Protein AF-A0A8I1P3Z3-F1 (afdb_monomer_lite)

Secondary structure (DSSP, 8-state):
--HHHHHHHTT--SEEEEETTEEEEE-SS-TTSEEE-TTS-EEE--S--SHHHHHHHHHHHH-HHHHHHHHHSPP--S--EEEEEEETTEEEEEEESS-STTEEBTT--EE-TTT-BS-HHHHHHHHHHHHHHHHHHHHHHHHHHHHHHHHHHHHHHHHHHHHHHHHHH-TT--SGGG-EEGGGS-----EEEE-STT-EEEEPPPEEEE-TT--EEEEEEEE-SS-EEEEESS---SS---EE---TT-PPPPPPPP-

Sequence (259 aa):
MGWKRLKEHYRIEHMVQITEAGICIGSPYIHDIIVVGMDGKILKRHDGNAGSLGRYQTEIDADPDLARHLIETEDTFMASITVYTYAGAEIIEKRCEEPGWPNVTHDGLMMHENTFSTDRDQVVIWAKRNAQAGIDWRMDSIAETAARLTNLHQQLSRYRADLAILETAYPQLSAEERWRPIAEANKDIAYIHDLGPDLRIGNSYPIWVKDSDGRVYEALWSDNGERAYWWDIKGESPVDPVAFMPHPLARPPQPDTPA

Radius of gyration: 31.19 Å; chains: 1; bounding box: 95×24×75 Å

pLDDT: mean 91.1, std 11.68, range [36.59, 98.44]

Structure (mmCIF, N/CA/C/O backbone):
data_AF-A0A8I1P3Z3-F1
#
_entry.id   AF-A0A8I1P3Z3-F1
#
loop_
_atom_site.group_PDB
_atom_site.id
_atom_site.type_symbol
_atom_site.label_atom_id
_atom_site.label_alt_id
_atom_site.label_comp_id
_atom_site.label_asym_id
_atom_site.label_entity_id
_atom_site.label_seq_id
_atom_site.pdbx_PDB_ins_code
_atom_site.Cartn_x
_atom_site.Cartn_y
_atom_site.Cartn_z
_atom_site.occupancy
_atom_site.B_iso_or_equiv
_atom_site.auth_seq_id
_atom_site.auth_comp_id
_atom_site.auth_asym_id
_atom_site.auth_atom_id
_atom_site.pdbx_PDB_model_num
ATOM 1 N N . MET A 1 1 ? 17.682 -10.138 -17.095 1.00 82.56 1 MET A N 1
ATOM 2 C CA . MET A 1 1 ? 16.383 -9.713 -17.662 1.00 82.56 1 MET A CA 1
ATOM 3 C C . MET A 1 1 ? 16.634 -8.546 -18.594 1.00 82.56 1 MET A C 1
ATOM 5 O O . MET A 1 1 ? 17.467 -7.718 -18.254 1.00 82.56 1 MET A O 1
ATOM 9 N N . GLY A 1 2 ? 15.967 -8.528 -19.746 1.00 92.62 2 GLY A N 1
ATOM 10 C CA . GLY A 1 2 ? 16.214 -7.628 -20.870 1.00 92.62 2 GLY A CA 1
ATOM 11 C C . GLY A 1 2 ? 15.358 -6.360 -20.885 1.00 92.62 2 GLY A C 1
ATOM 12 O O . GLY A 1 2 ? 14.648 -6.107 -21.862 1.00 92.62 2 GLY A O 1
ATOM 13 N N . TRP A 1 3 ? 15.349 -5.573 -19.802 1.00 96.06 3 TRP A N 1
ATOM 14 C CA . TRP A 1 3 ? 14.532 -4.349 -19.760 1.00 96.06 3 TRP A CA 1
ATOM 15 C C . TRP A 1 3 ? 15.062 -3.285 -20.726 1.00 96.06 3 TRP A C 1
ATOM 17 O O . TRP A 1 3 ? 14.275 -2.553 -21.336 1.00 96.06 3 TRP A O 1
ATOM 27 N N . LYS A 1 4 ? 16.386 -3.207 -20.899 1.00 96.75 4 LYS A N 1
ATOM 28 C CA . LYS A 1 4 ? 17.029 -2.252 -21.801 1.00 96.75 4 LYS A CA 1
ATOM 29 C C . LYS A 1 4 ? 16.780 -2.642 -23.253 1.00 96.75 4 LYS A C 1
ATOM 31 O O . LYS A 1 4 ? 16.407 -1.778 -24.039 1.00 96.75 4 LYS A O 1
ATOM 36 N N . ARG A 1 5 ? 16.855 -3.930 -23.599 1.00 96.88 5 ARG A N 1
ATOM 37 C CA . ARG A 1 5 ? 16.495 -4.442 -24.933 1.00 96.88 5 ARG A CA 1
ATOM 38 C C . ARG A 1 5 ? 15.056 -4.125 -25.299 1.00 96.88 5 ARG A C 1
ATOM 40 O O . ARG A 1 5 ? 14.807 -3.671 -26.414 1.00 96.88 5 ARG A O 1
ATOM 47 N N . LEU A 1 6 ? 14.120 -4.331 -24.370 1.00 97.19 6 LEU A N 1
ATOM 48 C CA . LEU A 1 6 ? 12.722 -3.952 -24.568 1.00 97.19 6 LEU A CA 1
ATOM 49 C C . LEU A 1 6 ? 12.607 -2.445 -24.851 1.00 97.19 6 LEU A C 1
ATOM 51 O O . LEU A 1 6 ? 11.987 -2.039 -25.836 1.00 97.19 6 LEU A O 1
ATOM 55 N N . LYS A 1 7 ? 13.254 -1.619 -24.016 1.00 97.38 7 LYS A N 1
ATOM 56 C CA . LYS A 1 7 ? 13.274 -0.158 -24.155 1.00 97.38 7 LYS A CA 1
ATOM 57 C C . LYS A 1 7 ? 13.822 0.285 -25.513 1.00 97.38 7 LYS A C 1
ATOM 59 O O . LYS A 1 7 ? 13.214 1.122 -26.176 1.00 97.38 7 LYS A O 1
ATOM 64 N N . GLU A 1 8 ? 14.951 -0.274 -25.932 1.00 97.31 8 GLU A N 1
ATOM 65 C CA . GLU A 1 8 ? 15.630 0.068 -27.183 1.00 97.31 8 GLU A CA 1
ATOM 66 C C . GLU A 1 8 ? 14.835 -0.384 -28.410 1.00 97.31 8 GLU A C 1
ATOM 68 O O . GLU A 1 8 ? 14.628 0.412 -29.327 1.00 97.31 8 GLU A O 1
ATOM 73 N N . HIS A 1 9 ? 14.333 -1.623 -28.411 1.00 97.88 9 HIS A N 1
ATOM 74 C CA . HIS A 1 9 ? 13.582 -2.185 -29.534 1.00 97.88 9 HIS A CA 1
ATOM 75 C C . HIS A 1 9 ? 12.334 -1.354 -29.859 1.00 97.88 9 HIS A C 1
ATOM 77 O O . HIS A 1 9 ? 12.139 -0.931 -31.000 1.00 97.88 9 HIS A O 1
ATOM 83 N N . TYR A 1 10 ? 11.523 -1.054 -28.840 1.00 97.50 10 TYR A N 1
ATOM 84 C CA . TYR A 1 10 ? 10.291 -0.275 -28.994 1.00 97.50 10 TYR A CA 1
ATOM 85 C C . TYR A 1 10 ? 10.524 1.244 -28.988 1.00 97.50 10 TYR A C 1
ATOM 87 O O . TYR A 1 10 ? 9.573 2.027 -29.122 1.00 97.50 10 TYR A O 1
ATOM 95 N N . ARG A 1 11 ? 11.787 1.686 -28.887 1.00 97.69 11 ARG A N 1
ATOM 96 C CA . ARG A 1 11 ? 12.189 3.101 -28.848 1.00 97.69 11 ARG A CA 1
ATOM 97 C C . ARG A 1 11 ? 11.418 3.853 -27.761 1.00 97.69 11 ARG A C 1
ATOM 99 O O . ARG A 1 11 ? 10.743 4.844 -28.041 1.00 97.69 11 ARG A O 1
ATOM 106 N N . ILE A 1 12 ? 11.428 3.307 -26.548 1.00 97.25 12 ILE A N 1
ATOM 107 C CA . ILE A 1 12 ? 10.707 3.854 -25.401 1.00 97.25 12 ILE A CA 1
ATOM 108 C C . ILE A 1 12 ? 11.518 5.010 -24.812 1.00 97.25 12 ILE A C 1
ATOM 110 O O . ILE A 1 12 ? 12.575 4.819 -24.215 1.00 97.25 12 ILE A O 1
ATOM 114 N N . GLU A 1 13 ? 10.990 6.223 -24.957 1.00 95.75 13 GLU A N 1
ATOM 115 C CA . GLU A 1 13 ? 11.582 7.454 -24.404 1.00 95.75 13 GLU A CA 1
ATOM 116 C C . GLU A 1 13 ? 11.238 7.663 -22.923 1.00 95.75 13 GLU A C 1
ATOM 118 O O . GLU A 1 13 ? 11.872 8.448 -22.223 1.00 95.75 13 GLU A O 1
ATOM 123 N N . HIS A 1 14 ? 10.211 6.962 -22.446 1.00 96.06 14 HIS A N 1
ATOM 124 C CA . HIS A 1 14 ? 9.757 7.022 -21.063 1.00 96.06 14 HIS A CA 1
ATOM 125 C C . HIS A 1 14 ? 10.717 6.266 -20.132 1.00 96.06 14 HIS A C 1
ATOM 127 O O . HIS A 1 14 ? 11.592 5.508 -20.566 1.00 96.06 14 HIS A O 1
ATOM 133 N N . MET A 1 15 ? 10.564 6.485 -18.828 1.00 95.75 15 MET A N 1
ATOM 134 C CA . MET A 1 15 ? 11.325 5.753 -17.821 1.00 95.75 15 MET A CA 1
ATOM 135 C C . MET A 1 15 ? 10.885 4.294 -17.821 1.00 95.75 15 MET A C 1
ATOM 137 O O . MET A 1 15 ? 9.692 4.018 -17.904 1.00 95.75 15 MET A O 1
ATOM 141 N N . VAL A 1 16 ? 11.849 3.379 -17.737 1.00 96.94 16 VAL A N 1
ATOM 142 C CA . VAL A 1 16 ? 11.608 1.933 -17.689 1.00 96.94 16 VAL A CA 1
ATOM 143 C C . VAL A 1 16 ? 12.244 1.395 -16.420 1.00 96.94 16 VAL A C 1
ATOM 145 O O . VAL A 1 16 ? 13.389 1.727 -16.146 1.00 96.94 16 VAL A O 1
ATOM 148 N N . GLN A 1 17 ? 11.524 0.588 -15.651 1.00 96.56 17 GLN A N 1
ATOM 149 C CA . GLN A 1 17 ? 12.068 -0.112 -14.486 1.00 96.56 17 GLN A CA 1
ATOM 150 C C . GLN A 1 17 ? 11.396 -1.468 -14.304 1.00 96.56 17 GLN A C 1
ATOM 152 O O . GLN A 1 17 ? 10.306 -1.701 -14.822 1.00 96.56 17 GLN A O 1
ATOM 157 N N . ILE A 1 18 ? 12.028 -2.344 -13.536 1.00 96.94 18 ILE A N 1
ATOM 158 C CA . ILE A 1 18 ? 11.478 -3.630 -13.128 1.00 96.94 18 ILE A CA 1
ATOM 159 C C . ILE A 1 18 ? 10.946 -3.500 -11.702 1.00 96.94 18 ILE A C 1
ATOM 161 O O . ILE A 1 18 ? 11.646 -3.045 -10.800 1.00 96.94 18 ILE A O 1
ATOM 165 N N . THR A 1 19 ? 9.706 -3.930 -11.501 1.00 95.12 19 THR A N 1
ATOM 166 C CA . THR A 1 19 ? 9.066 -4.055 -10.187 1.00 95.12 19 THR A CA 1
ATOM 167 C C . THR A 1 19 ? 8.465 -5.452 -10.041 1.00 95.12 19 THR A C 1
ATOM 169 O O . THR A 1 19 ? 8.470 -6.240 -10.987 1.00 95.12 19 THR A O 1
ATOM 172 N N . GLU A 1 20 ? 7.890 -5.758 -8.877 1.00 94.00 20 GLU A N 1
ATOM 173 C CA . GLU A 1 20 ? 7.141 -7.007 -8.672 1.00 94.00 20 GLU A CA 1
ATOM 174 C C . GLU A 1 20 ? 5.948 -7.157 -9.632 1.00 94.00 20 GLU A C 1
ATOM 176 O O . GLU A 1 20 ? 5.575 -8.274 -9.980 1.00 94.00 20 GLU A O 1
ATOM 181 N N . ALA A 1 21 ? 5.372 -6.044 -10.103 1.00 94.62 21 ALA A N 1
ATOM 182 C CA . ALA A 1 21 ? 4.253 -6.058 -11.042 1.00 94.62 21 ALA A CA 1
ATOM 183 C C . ALA A 1 21 ? 4.674 -6.373 -12.491 1.00 94.62 21 ALA A C 1
ATOM 185 O O . ALA A 1 21 ? 3.829 -6.747 -13.301 1.00 94.62 21 ALA A O 1
ATOM 186 N N . GLY A 1 22 ? 5.956 -6.210 -12.834 1.00 96.38 22 GLY A N 1
ATOM 187 C CA . GLY A 1 22 ? 6.467 -6.352 -14.196 1.00 96.38 22 GLY A CA 1
ATOM 188 C C . GLY A 1 22 ? 7.421 -5.227 -14.594 1.00 96.38 22 GLY A C 1
ATOM 189 O O . GLY A 1 22 ? 7.982 -4.523 -13.749 1.00 96.38 22 GLY A O 1
ATOM 190 N N . ILE A 1 23 ? 7.599 -5.053 -15.903 1.00 97.81 23 ILE A N 1
ATOM 191 C CA . ILE A 1 23 ? 8.359 -3.945 -16.483 1.00 97.81 23 ILE A CA 1
ATOM 192 C C . ILE A 1 23 ? 7.432 -2.739 -16.610 1.00 97.81 23 ILE A C 1
ATOM 194 O O . ILE A 1 23 ? 6.510 -2.718 -17.427 1.00 97.81 23 ILE A O 1
ATOM 198 N N . CYS A 1 24 ? 7.686 -1.727 -15.793 1.00 98.00 24 CYS A N 1
ATOM 199 C CA . CYS A 1 24 ? 6.913 -0.499 -15.742 1.00 98.00 24 CYS A CA 1
ATOM 200 C C . CYS A 1 24 ? 7.497 0.530 -16.711 1.00 98.00 24 CYS A C 1
ATOM 202 O O . CYS A 1 24 ? 8.692 0.824 -16.655 1.00 98.00 24 CYS A O 1
ATOM 204 N N . ILE A 1 25 ? 6.648 1.094 -17.570 1.00 97.62 25 ILE A N 1
ATOM 205 C CA . ILE A 1 25 ? 6.964 2.213 -18.460 1.00 97.62 25 ILE A CA 1
ATOM 206 C C . ILE A 1 25 ? 6.182 3.429 -17.965 1.00 97.62 25 ILE A C 1
ATOM 208 O O . ILE A 1 25 ? 4.949 3.400 -17.901 1.00 97.62 25 ILE A O 1
ATOM 212 N N . GLY A 1 26 ? 6.879 4.513 -17.633 1.00 95.25 26 GLY A N 1
ATOM 213 C CA . GLY A 1 26 ? 6.244 5.647 -16.974 1.00 95.25 26 GLY A CA 1
ATOM 214 C C . GLY A 1 26 ? 7.019 6.957 -17.006 1.00 95.25 26 GLY A C 1
ATOM 215 O O . GLY A 1 26 ? 7.956 7.168 -17.776 1.00 95.25 26 GLY A O 1
ATOM 216 N N . SER A 1 27 ? 6.574 7.872 -16.160 1.00 92.56 27 SER A N 1
ATOM 217 C CA . SER A 1 27 ? 7.145 9.199 -15.955 1.00 92.56 27 SER A CA 1
ATOM 218 C C . SER A 1 27 ? 7.678 9.336 -14.521 1.00 92.56 27 SER A C 1
ATOM 220 O O . SER A 1 27 ? 7.409 8.469 -13.686 1.00 92.56 27 SER A O 1
ATOM 222 N N . PRO A 1 28 ? 8.365 10.446 -14.189 1.00 88.50 28 PRO A N 1
ATOM 223 C CA . PRO A 1 28 ? 8.734 10.757 -12.807 1.00 88.50 28 PRO A CA 1
ATOM 224 C C . PRO A 1 28 ? 7.559 10.775 -11.815 1.00 88.50 28 PRO A C 1
ATOM 226 O O . PRO A 1 28 ? 7.770 10.560 -10.627 1.00 88.50 28 PRO A O 1
ATOM 229 N N . TYR A 1 29 ? 6.336 11.054 -12.284 1.00 88.19 29 TYR A N 1
ATOM 230 C CA . TYR A 1 29 ? 5.150 11.194 -11.430 1.00 88.19 29 TYR A CA 1
ATOM 231 C C . TYR A 1 29 ? 4.342 9.903 -11.307 1.00 88.19 29 TYR A C 1
ATOM 233 O O . TYR A 1 29 ? 3.790 9.613 -10.250 1.00 88.19 29 TYR A O 1
ATOM 241 N N . ILE A 1 30 ? 4.244 9.144 -12.398 1.00 92.19 30 ILE A N 1
ATOM 242 C CA . ILE A 1 30 ? 3.490 7.891 -12.463 1.00 92.19 30 ILE A CA 1
ATOM 243 C C . ILE A 1 30 ? 4.401 6.888 -13.141 1.00 92.19 30 ILE A C 1
ATOM 245 O O . ILE A 1 30 ? 4.629 6.959 -14.348 1.00 92.19 30 ILE A O 1
ATOM 249 N N . HIS A 1 31 ? 4.970 5.993 -12.349 1.00 93.00 31 HIS A N 1
ATOM 250 C CA . HIS A 1 31 ? 6.033 5.121 -12.820 1.00 93.00 31 HIS A CA 1
ATOM 251 C C . HIS A 1 31 ? 5.520 3.899 -13.594 1.00 93.00 31 HIS A C 1
ATOM 253 O O . HIS A 1 31 ? 6.277 3.295 -14.345 1.00 93.00 31 HIS A O 1
ATOM 259 N N . ASP A 1 32 ? 4.242 3.562 -13.439 1.00 96.06 32 ASP A N 1
ATOM 260 C CA . ASP A 1 32 ? 3.577 2.367 -13.955 1.00 96.06 32 ASP A CA 1
ATOM 261 C C . ASP A 1 32 ? 2.426 2.734 -14.914 1.00 96.06 32 ASP A C 1
ATOM 263 O O . ASP A 1 32 ? 1.342 2.159 -14.853 1.00 96.06 32 ASP A O 1
ATOM 267 N N . ILE A 1 33 ? 2.618 3.731 -15.786 1.00 96.88 33 ILE A N 1
ATOM 268 C CA . ILE A 1 33 ? 1.588 4.144 -16.764 1.00 96.88 33 ILE A CA 1
ATOM 269 C C . ILE A 1 33 ? 1.202 2.963 -17.666 1.00 96.88 33 ILE A C 1
ATOM 271 O O . ILE A 1 33 ? 0.021 2.749 -17.933 1.00 96.88 33 ILE A O 1
ATOM 275 N N . ILE A 1 34 ? 2.198 2.190 -18.100 1.00 97.62 34 ILE A N 1
ATOM 276 C CA . ILE A 1 34 ? 2.030 0.887 -18.746 1.00 97.62 34 ILE A CA 1
ATOM 277 C C . ILE A 1 34 ? 2.837 -0.130 -17.940 1.00 97.62 34 ILE A C 1
ATOM 279 O O . ILE A 1 34 ? 3.966 0.156 -17.539 1.00 97.62 34 ILE A O 1
ATOM 283 N N . VAL A 1 35 ? 2.283 -1.323 -17.731 1.00 98.19 35 VAL A N 1
ATOM 284 C CA . VAL A 1 35 ? 3.005 -2.446 -17.117 1.00 98.19 35 VAL A CA 1
ATOM 285 C C . VAL A 1 35 ? 3.008 -3.612 -18.088 1.00 98.19 35 VAL A C 1
ATOM 287 O O . VAL A 1 35 ? 1.943 -4.076 -18.490 1.00 98.19 35 VAL A O 1
ATOM 290 N N . VAL A 1 36 ? 4.198 -4.080 -18.453 1.00 98.06 36 VAL A N 1
ATOM 291 C CA . VAL A 1 36 ? 4.405 -5.269 -19.283 1.00 98.06 36 VAL A CA 1
ATOM 292 C C . VAL A 1 36 ? 4.781 -6.431 -18.368 1.00 98.06 36 VAL A C 1
ATOM 294 O O . VAL A 1 36 ? 5.743 -6.348 -17.603 1.00 98.06 36 VAL A O 1
ATOM 297 N N . GLY A 1 37 ? 4.002 -7.504 -18.420 1.00 97.25 37 GLY A N 1
ATOM 298 C CA . GLY A 1 37 ? 4.278 -8.745 -17.716 1.00 97.25 37 GLY A CA 1
ATOM 299 C C . GLY A 1 37 ? 5.506 -9.449 -18.283 1.00 97.25 37 GLY A C 1
ATOM 300 O O . GLY A 1 37 ? 5.911 -9.230 -19.424 1.00 97.25 37 GLY A O 1
ATOM 301 N N . MET A 1 38 ? 6.091 -10.345 -17.489 1.00 95.25 38 MET A N 1
ATOM 302 C CA . MET A 1 38 ? 7.256 -11.127 -17.925 1.00 95.25 38 MET A CA 1
ATOM 303 C C . MET A 1 38 ? 6.932 -12.083 -19.086 1.00 95.25 38 MET A C 1
ATOM 305 O O . MET A 1 38 ? 7.835 -12.554 -19.765 1.00 95.25 38 MET A O 1
ATOM 309 N N . ASP A 1 39 ? 5.647 -12.342 -19.344 1.00 96.12 39 ASP A N 1
ATOM 310 C CA . ASP A 1 39 ? 5.156 -13.105 -20.492 1.00 96.12 39 ASP A CA 1
ATOM 311 C C . ASP A 1 39 ? 5.012 -12.264 -21.776 1.00 96.12 39 ASP A C 1
ATOM 313 O O . ASP A 1 39 ? 4.496 -12.767 -22.772 1.00 96.12 39 ASP A O 1
ATOM 317 N N . GLY A 1 40 ? 5.449 -10.998 -21.757 1.00 95.88 40 GLY A N 1
ATOM 318 C CA . GLY A 1 40 ? 5.402 -10.076 -22.892 1.00 95.88 40 GLY A CA 1
ATOM 319 C C . GLY A 1 40 ? 4.063 -9.358 -23.081 1.00 95.88 40 GLY A C 1
ATOM 320 O O . GLY A 1 40 ? 3.958 -8.504 -23.960 1.00 95.88 40 GLY A O 1
ATOM 321 N N . LYS A 1 41 ? 3.041 -9.653 -22.267 1.00 97.44 41 LYS A N 1
ATOM 322 C CA . LYS A 1 41 ? 1.711 -9.037 -22.388 1.00 97.44 41 LYS A CA 1
ATOM 323 C C . LYS A 1 41 ? 1.579 -7.785 -21.542 1.00 97.44 41 LYS A C 1
ATOM 325 O O . LYS A 1 41 ? 2.189 -7.652 -20.487 1.00 97.44 41 LYS A O 1
ATOM 330 N N . ILE A 1 42 ? 0.707 -6.878 -21.961 1.00 97.62 42 ILE A N 1
ATOM 331 C CA . ILE A 1 42 ? 0.412 -5.666 -21.196 1.00 97.62 42 ILE A CA 1
ATOM 332 C C . ILE A 1 42 ? -0.601 -5.985 -20.089 1.00 97.62 42 ILE A C 1
ATOM 334 O O . ILE A 1 42 ? -1.733 -6.376 -20.366 1.00 97.62 42 ILE A O 1
ATOM 338 N N . LEU A 1 43 ? -0.194 -5.786 -18.835 1.00 97.56 43 LEU A N 1
ATOM 339 C CA . LEU A 1 43 ? -1.006 -5.994 -17.630 1.00 97.56 43 LEU A CA 1
ATOM 340 C C . LEU A 1 43 ? -1.776 -4.734 -17.222 1.00 97.56 43 LEU A C 1
ATOM 342 O O . LEU A 1 43 ? -2.917 -4.821 -16.774 1.00 97.56 43 LEU A O 1
ATOM 346 N N . LYS A 1 44 ? -1.163 -3.559 -17.397 1.00 97.00 44 LYS A N 1
ATOM 347 C CA . LYS A 1 44 ? -1.786 -2.252 -17.149 1.00 97.00 44 LYS A CA 1
ATOM 348 C C . LYS A 1 44 ? -1.618 -1.373 -18.374 1.00 97.00 44 LYS A C 1
ATOM 350 O O . LYS A 1 44 ? -0.517 -1.276 -18.913 1.00 97.00 44 LYS A O 1
ATOM 355 N N . ARG A 1 45 ? -2.716 -0.748 -18.796 1.00 95.62 45 ARG A N 1
ATOM 356 C CA . ARG A 1 45 ? -2.806 0.035 -20.029 1.00 95.62 45 ARG A CA 1
ATOM 357 C C . ARG A 1 45 ? -2.940 1.518 -19.723 1.00 95.62 45 ARG A C 1
ATOM 359 O O . ARG A 1 45 ? -3.486 1.903 -18.692 1.00 95.62 45 ARG A O 1
ATOM 366 N N . HIS A 1 46 ? -2.476 2.332 -20.660 1.00 93.00 46 HIS A N 1
ATOM 367 C CA . HIS A 1 46 ? -2.798 3.748 -20.699 1.00 93.00 46 HIS A CA 1
ATOM 368 C C . HIS A 1 46 ? -4.047 3.945 -21.561 1.00 93.00 46 HIS A C 1
ATOM 370 O O . HIS A 1 46 ? -4.057 3.515 -22.715 1.00 93.00 46 HIS A O 1
ATOM 376 N N . ASP A 1 47 ? -5.064 4.621 -21.021 1.00 84.75 47 ASP A N 1
ATOM 377 C CA . ASP A 1 47 ? -6.360 4.830 -21.690 1.00 84.75 47 ASP A CA 1
ATOM 378 C C . ASP A 1 47 ? -6.263 5.665 -22.984 1.00 84.75 47 ASP A C 1
ATOM 380 O O . ASP A 1 47 ? -7.168 5.653 -23.819 1.00 84.75 47 ASP A O 1
ATOM 384 N N . GLY A 1 48 ? -5.160 6.396 -23.176 1.00 76.56 48 GLY A N 1
ATOM 385 C CA . GLY A 1 48 ? -4.894 7.175 -24.380 1.00 76.56 48 GLY A CA 1
ATOM 386 C C . GLY A 1 48 ? -4.215 6.366 -25.491 1.00 76.56 48 GLY A C 1
ATOM 387 O O . GLY A 1 48 ? -3.165 5.760 -25.291 1.00 76.56 48 GLY A O 1
ATOM 388 N N . ASN A 1 49 ? -4.756 6.452 -26.710 1.00 68.12 49 ASN A N 1
ATOM 389 C CA . ASN A 1 49 ? -4.149 5.855 -27.911 1.00 68.12 49 ASN A CA 1
ATOM 390 C C . ASN A 1 49 ? -3.310 6.846 -28.742 1.00 68.12 49 ASN A C 1
ATOM 392 O O . ASN A 1 49 ? -2.718 6.463 -29.748 1.00 68.12 49 ASN A O 1
ATOM 396 N N . ALA A 1 50 ? -3.252 8.120 -28.345 1.00 70.81 50 ALA A N 1
ATOM 397 C CA . ALA A 1 50 ? -2.458 9.137 -29.030 1.00 70.81 50 ALA A CA 1
ATOM 398 C C . ALA A 1 50 ? -1.036 9.234 -28.446 1.00 70.81 50 ALA A C 1
ATOM 400 O O . ALA A 1 50 ? -0.834 9.119 -27.238 1.00 70.81 50 ALA A O 1
ATOM 401 N N . GLY A 1 51 ? -0.048 9.499 -29.305 1.00 87.81 51 GLY A N 1
ATOM 402 C CA . GLY A 1 51 ? 1.344 9.725 -28.900 1.00 87.81 51 GLY A CA 1
ATOM 403 C C . GLY A 1 51 ? 2.150 8.448 -28.633 1.00 87.81 51 GLY A C 1
ATOM 404 O O . GLY A 1 51 ? 1.739 7.336 -28.970 1.00 87.81 51 GLY A O 1
ATOM 405 N N . SER A 1 52 ? 3.339 8.613 -28.046 1.00 94.19 52 SER A N 1
ATOM 406 C CA . SER A 1 52 ? 4.321 7.528 -27.920 1.00 94.19 52 SER A CA 1
ATOM 407 C C . SER A 1 52 ? 3.826 6.357 -27.064 1.00 94.19 52 SER A C 1
ATOM 409 O O . SER A 1 52 ? 4.092 5.214 -27.412 1.00 94.19 52 SER A O 1
ATOM 411 N N . LEU A 1 53 ? 3.047 6.614 -26.003 1.00 94.88 53 LEU A N 1
ATOM 412 C CA . LEU A 1 53 ? 2.473 5.564 -25.148 1.00 94.88 53 LEU A CA 1
ATOM 413 C C . LEU A 1 53 ? 1.494 4.659 -25.912 1.00 94.88 53 LEU A C 1
ATOM 415 O O . LEU A 1 53 ? 1.591 3.438 -25.816 1.00 94.88 53 LEU A O 1
ATOM 419 N N . GLY A 1 54 ? 0.595 5.235 -26.718 1.00 95.12 54 GLY A N 1
ATOM 420 C CA . GLY A 1 54 ? -0.304 4.466 -27.588 1.00 95.12 54 GLY A CA 1
ATOM 421 C C . GLY A 1 54 ? 0.459 3.622 -28.614 1.00 95.12 54 GLY A C 1
ATOM 422 O O . GLY A 1 54 ? 0.125 2.456 -28.840 1.00 95.12 54 GLY A O 1
ATOM 423 N N . ARG A 1 55 ? 1.546 4.177 -29.173 1.00 96.00 55 ARG A N 1
ATOM 424 C CA . ARG A 1 55 ? 2.445 3.452 -30.081 1.00 96.00 55 ARG A CA 1
ATOM 425 C C . ARG A 1 55 ? 3.096 2.247 -29.400 1.00 96.00 55 ARG A C 1
ATOM 427 O O . ARG A 1 55 ? 3.015 1.160 -29.959 1.00 96.00 55 ARG A O 1
ATOM 434 N N . TYR A 1 56 ? 3.703 2.414 -28.220 1.00 96.88 56 TYR A N 1
ATOM 435 C CA . TYR A 1 56 ? 4.347 1.299 -27.508 1.00 96.88 56 TYR A CA 1
ATOM 436 C C . TYR A 1 56 ? 3.366 0.150 -27.278 1.00 96.88 56 TYR A C 1
ATOM 438 O O . TYR A 1 56 ? 3.693 -0.995 -27.563 1.00 96.88 56 TYR A O 1
ATOM 446 N N . GLN A 1 57 ? 2.150 0.467 -26.814 1.00 96.50 57 GLN A N 1
ATOM 447 C CA . GLN A 1 57 ? 1.120 -0.540 -26.552 1.00 96.50 57 GLN A CA 1
ATOM 448 C C . GLN A 1 57 ? 0.731 -1.293 -27.828 1.00 96.50 57 GLN A C 1
ATOM 450 O O . GLN A 1 57 ? 0.643 -2.515 -27.814 1.00 96.50 57 GLN A O 1
ATOM 455 N N . THR A 1 58 ? 0.548 -0.568 -28.935 1.00 96.31 58 THR A N 1
ATOM 456 C CA . THR A 1 58 ? 0.193 -1.162 -30.234 1.00 96.31 58 THR A CA 1
ATOM 457 C C . THR A 1 58 ? 1.302 -2.070 -30.765 1.00 96.31 58 THR A C 1
ATOM 459 O O . THR A 1 58 ? 1.015 -3.154 -31.261 1.00 96.31 58 THR A O 1
ATOM 462 N N . GLU A 1 59 ? 2.565 -1.643 -30.669 1.00 97.06 59 GLU A N 1
ATOM 463 C CA . GLU A 1 59 ? 3.713 -2.431 -31.136 1.00 97.06 59 GLU A CA 1
ATOM 464 C C . GLU A 1 59 ? 3.927 -3.691 -30.280 1.00 97.06 59 GLU A C 1
ATOM 466 O O . GLU A 1 59 ? 4.179 -4.754 -30.837 1.00 97.06 59 GLU A O 1
ATOM 471 N N . ILE A 1 60 ? 3.776 -3.598 -28.953 1.00 96.75 60 ILE A N 1
ATOM 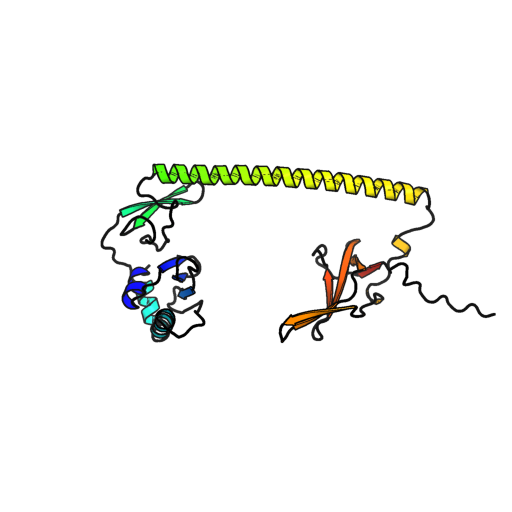472 C CA . ILE A 1 60 ? 3.904 -4.746 -28.038 1.00 96.75 60 ILE A CA 1
ATOM 473 C C . ILE A 1 60 ? 2.758 -5.747 -28.242 1.00 96.75 60 ILE A C 1
ATOM 475 O O . ILE A 1 60 ? 3.003 -6.947 -28.315 1.00 96.75 60 ILE A O 1
ATOM 479 N N . ASP A 1 61 ? 1.513 -5.279 -28.373 1.00 96.56 61 ASP A N 1
ATOM 480 C CA . ASP A 1 61 ? 0.361 -6.162 -28.603 1.00 96.56 61 ASP A CA 1
ATOM 481 C C . ASP A 1 61 ? 0.393 -6.846 -29.974 1.00 96.56 61 ASP A C 1
ATOM 483 O O . ASP A 1 61 ? -0.201 -7.913 -30.138 1.00 96.56 61 ASP A O 1
ATOM 487 N N . ALA A 1 62 ? 1.054 -6.238 -30.963 1.00 97.62 62 ALA A N 1
ATOM 488 C CA . ALA A 1 62 ? 1.194 -6.830 -32.288 1.00 97.62 62 ALA A CA 1
ATOM 489 C C . ALA A 1 62 ? 2.061 -8.098 -32.266 1.00 97.62 62 ALA A C 1
ATOM 491 O O . ALA A 1 62 ? 1.818 -8.999 -33.070 1.00 97.62 62 ALA A O 1
ATOM 492 N N . ASP A 1 63 ? 3.038 -8.178 -31.355 1.00 97.06 63 ASP A N 1
ATOM 493 C CA . ASP A 1 63 ? 3.893 -9.355 -31.177 1.00 97.06 63 ASP A CA 1
ATOM 494 C C . ASP A 1 63 ? 4.344 -9.543 -29.706 1.00 97.06 63 ASP A C 1
ATOM 496 O O . ASP A 1 63 ? 5.485 -9.234 -29.334 1.00 97.06 63 ASP A O 1
ATOM 500 N N . PRO A 1 64 ? 3.464 -10.080 -28.836 1.00 96.50 64 PRO A N 1
ATOM 501 C CA . PRO A 1 64 ? 3.800 -10.332 -27.435 1.00 96.50 64 PRO A CA 1
ATOM 502 C C . PRO A 1 64 ? 4.892 -11.397 -27.259 1.00 96.50 64 PRO A C 1
ATOM 504 O O . PRO A 1 64 ? 5.618 -11.378 -26.264 1.00 96.50 64 PRO A O 1
ATOM 507 N N . ASP A 1 65 ? 5.042 -12.318 -28.217 1.00 98.00 65 ASP A N 1
ATOM 508 C CA . ASP A 1 65 ? 6.094 -13.337 -28.189 1.00 98.00 65 ASP A CA 1
ATOM 509 C C . ASP A 1 65 ? 7.476 -12.711 -28.401 1.00 98.00 65 ASP A C 1
ATOM 511 O O . ASP A 1 65 ? 8.426 -13.064 -27.696 1.00 98.00 65 ASP A O 1
ATOM 515 N N . LEU A 1 66 ? 7.587 -11.730 -29.302 1.00 97.88 66 LEU A N 1
ATOM 516 C CA . LEU A 1 66 ? 8.791 -10.916 -29.438 1.00 97.88 66 LEU A CA 1
ATOM 517 C C . LEU A 1 66 ? 9.064 -10.101 -28.172 1.00 97.88 66 LEU A C 1
ATOM 519 O O . LEU A 1 66 ? 10.205 -10.070 -27.710 1.00 97.88 66 LEU A O 1
ATOM 523 N N . ALA A 1 67 ? 8.042 -9.474 -27.578 1.00 97.50 67 ALA A N 1
ATOM 524 C CA . ALA A 1 67 ? 8.202 -8.757 -26.312 1.00 97.50 67 ALA A CA 1
ATOM 525 C C . ALA A 1 67 ? 8.755 -9.678 -25.210 1.00 97.50 67 ALA A C 1
ATOM 527 O O . ALA A 1 67 ? 9.747 -9.334 -24.569 1.00 97.50 67 ALA A O 1
ATOM 528 N N . ARG A 1 68 ? 8.192 -10.881 -25.051 1.00 97.88 68 ARG A N 1
ATOM 529 C CA . ARG A 1 68 ? 8.704 -11.902 -24.127 1.00 97.88 68 ARG A CA 1
ATOM 530 C C . ARG A 1 68 ? 10.149 -12.281 -24.436 1.00 97.88 68 ARG A C 1
ATOM 532 O O . ARG A 1 68 ? 10.985 -12.278 -23.538 1.00 97.88 68 ARG A O 1
ATOM 539 N N . HIS A 1 69 ? 10.464 -12.555 -25.702 1.00 98.00 69 HIS A N 1
ATOM 540 C CA . HIS A 1 69 ? 11.819 -12.914 -26.112 1.00 98.00 69 HIS A CA 1
ATOM 541 C C . HIS A 1 69 ? 12.839 -11.822 -25.754 1.00 98.00 69 HIS A C 1
ATOM 543 O O . HIS A 1 69 ? 13.929 -12.126 -25.267 1.00 98.00 69 HIS A O 1
ATOM 549 N N . LEU A 1 70 ? 12.487 -10.546 -25.944 1.00 97.81 70 LEU A N 1
ATOM 550 C CA . LEU A 1 70 ? 13.335 -9.416 -25.559 1.00 97.81 70 LEU A CA 1
ATOM 551 C C . LEU A 1 70 ? 13.570 -9.367 -24.043 1.00 97.81 70 LEU A C 1
ATOM 553 O O . LEU A 1 70 ? 14.696 -9.109 -23.631 1.00 97.81 70 LEU A O 1
ATOM 557 N N . ILE A 1 71 ? 12.544 -9.650 -23.233 1.00 96.75 71 ILE A N 1
ATOM 558 C CA . ILE A 1 71 ? 12.609 -9.658 -21.760 1.00 96.75 71 ILE A CA 1
ATOM 559 C C . ILE A 1 71 ? 13.467 -10.815 -21.231 1.00 96.75 71 ILE A C 1
ATOM 561 O O . ILE A 1 71 ? 14.230 -10.643 -20.275 1.00 96.75 71 ILE A O 1
ATOM 565 N N . GLU A 1 72 ? 13.350 -11.995 -21.833 1.00 96.25 72 GLU A N 1
ATOM 566 C CA . GLU A 1 72 ? 14.116 -13.184 -21.444 1.00 96.25 72 GLU A CA 1
ATOM 567 C C . GLU A 1 72 ? 15.584 -13.089 -21.873 1.00 96.25 72 GLU A C 1
ATOM 569 O O . GLU A 1 72 ? 16.466 -13.644 -21.215 1.00 96.25 72 GLU A O 1
ATOM 574 N N . THR A 1 73 ? 15.864 -12.353 -22.948 1.00 96.25 73 THR A N 1
ATOM 575 C CA . THR A 1 73 ? 17.228 -12.163 -23.440 1.00 96.25 73 THR A CA 1
ATOM 576 C C . THR A 1 73 ? 18.002 -11.197 -22.544 1.00 96.25 73 THR A C 1
ATOM 578 O O . THR A 1 73 ? 17.532 -10.108 -22.226 1.00 96.25 73 THR A O 1
ATOM 581 N N . GLU A 1 74 ? 19.224 -11.562 -22.153 1.00 94.50 74 GLU A N 1
ATOM 582 C CA . GLU A 1 74 ? 20.068 -10.701 -21.321 1.00 94.50 74 GLU A CA 1
ATOM 583 C C . GLU A 1 74 ? 20.427 -9.374 -22.011 1.00 94.50 74 GLU A C 1
ATOM 585 O O . GLU A 1 74 ? 20.748 -9.318 -23.208 1.00 94.50 74 GLU A O 1
ATOM 590 N N . ASP A 1 75 ? 20.378 -8.297 -21.223 1.00 96.56 75 ASP A N 1
ATOM 591 C CA . ASP A 1 75 ? 20.800 -6.964 -21.634 1.00 96.56 75 ASP A CA 1
ATOM 592 C C . ASP A 1 75 ? 22.318 -6.886 -21.824 1.00 96.56 75 ASP A C 1
ATOM 594 O O . ASP A 1 75 ? 23.098 -7.603 -21.200 1.00 96.56 75 ASP A O 1
ATOM 598 N N . THR A 1 76 ? 22.747 -5.960 -22.680 1.00 94.50 76 THR A N 1
ATOM 599 C CA . THR A 1 76 ? 24.155 -5.581 -22.817 1.00 94.50 76 THR A CA 1
ATOM 600 C C . THR A 1 76 ? 24.333 -4.131 -22.385 1.00 94.50 76 THR A C 1
ATOM 602 O O . THR A 1 76 ? 23.631 -3.224 -22.839 1.00 94.50 76 THR A O 1
ATOM 605 N N . PHE A 1 77 ? 25.301 -3.910 -21.504 1.00 95.62 77 PHE A N 1
ATOM 606 C CA . PHE A 1 77 ? 25.604 -2.607 -20.929 1.00 95.62 77 PHE A CA 1
ATOM 607 C C . PHE A 1 77 ? 27.003 -2.163 -21.375 1.00 95.62 77 PHE A C 1
ATOM 609 O O . PHE A 1 77 ? 27.944 -2.954 -21.368 1.00 95.62 77 PHE A O 1
ATOM 616 N N . MET A 1 78 ? 27.144 -0.900 -21.774 1.00 95.31 78 MET A N 1
ATOM 617 C CA . MET A 1 78 ? 28.404 -0.273 -22.181 1.00 95.31 78 MET A CA 1
ATOM 618 C C . MET A 1 78 ? 29.332 -0.014 -20.990 1.00 95.31 78 MET A C 1
ATOM 620 O O . MET A 1 78 ? 30.544 0.088 -21.161 1.00 95.31 78 MET A O 1
ATOM 624 N N . ALA A 1 79 ? 28.766 0.091 -19.786 1.00 96.12 79 ALA A N 1
ATOM 625 C CA . ALA A 1 79 ? 29.489 0.284 -18.540 1.00 96.12 79 ALA A CA 1
ATOM 626 C C . ALA A 1 79 ? 28.853 -0.519 -17.393 1.00 96.12 79 ALA A C 1
ATOM 628 O O . ALA A 1 79 ? 27.671 -0.869 -17.420 1.00 96.12 79 ALA A O 1
ATOM 629 N N . SER A 1 80 ? 29.662 -0.823 -16.378 1.00 97.25 80 SER A N 1
ATOM 630 C CA . SER A 1 80 ? 29.247 -1.557 -15.177 1.00 97.25 80 SER A CA 1
ATOM 631 C C . SER A 1 80 ? 29.833 -0.902 -13.926 1.00 97.25 80 SER A C 1
ATOM 633 O O . SER A 1 80 ? 30.769 -1.394 -13.292 1.00 97.25 80 SER A O 1
ATOM 635 N N . ILE A 1 81 ? 29.305 0.277 -13.610 1.00 97.94 81 ILE A N 1
ATOM 636 C CA . ILE A 1 81 ? 29.705 1.102 -12.472 1.00 97.94 81 ILE A CA 1
ATOM 637 C C . ILE A 1 81 ? 29.068 0.531 -11.205 1.00 97.94 81 ILE A C 1
ATOM 639 O O . ILE A 1 81 ? 27.870 0.252 -11.179 1.00 97.94 81 ILE A O 1
ATOM 643 N N . THR A 1 82 ? 29.868 0.350 -10.152 1.00 98.44 82 THR A N 1
ATOM 644 C CA . THR A 1 82 ? 29.348 -0.038 -8.836 1.00 98.44 82 THR A CA 1
ATOM 645 C C . THR A 1 82 ? 28.559 1.111 -8.226 1.00 98.44 82 THR A C 1
ATOM 647 O O . THR A 1 82 ? 29.089 2.210 -8.071 1.00 98.44 82 THR A O 1
ATOM 650 N N . VAL A 1 83 ? 27.333 0.834 -7.801 1.00 98.25 83 VAL A N 1
ATOM 651 C CA . VAL A 1 83 ? 26.538 1.728 -6.956 1.00 98.25 83 VAL A CA 1
ATOM 652 C C . VAL A 1 83 ? 25.996 0.949 -5.769 1.00 98.25 83 VAL A C 1
ATOM 654 O O . VAL A 1 83 ? 25.745 -0.251 -5.855 1.00 98.25 83 VAL A O 1
ATOM 657 N N . TYR A 1 84 ? 25.826 1.629 -4.649 1.00 98.31 84 TYR A N 1
ATOM 658 C CA . TYR A 1 84 ? 25.304 1.065 -3.417 1.00 98.31 84 TYR A CA 1
ATOM 659 C C . TYR A 1 84 ? 23.905 1.614 -3.154 1.00 98.31 84 TYR A C 1
ATOM 661 O O . TYR A 1 84 ? 23.616 2.765 -3.477 1.00 98.31 84 TYR A O 1
ATOM 669 N N . THR A 1 85 ? 23.055 0.799 -2.542 1.00 98.00 85 THR A N 1
ATOM 670 C CA . THR A 1 85 ? 21.750 1.181 -1.983 1.00 98.00 85 THR A CA 1
ATOM 671 C C . THR A 1 85 ? 21.527 0.432 -0.666 1.00 98.00 85 THR A C 1
ATOM 673 O O . THR A 1 85 ? 22.437 -0.255 -0.193 1.00 98.00 85 THR A O 1
ATOM 676 N N . TYR A 1 86 ? 20.367 0.573 -0.030 1.00 96.94 86 TYR A N 1
ATOM 677 C CA . TYR A 1 86 ? 20.071 -0.124 1.219 1.00 96.94 86 TYR A CA 1
ATOM 678 C C . TYR A 1 86 ? 18.635 -0.641 1.293 1.00 96.94 86 TYR A C 1
ATOM 680 O O . TYR A 1 86 ? 17.710 -0.023 0.771 1.00 96.94 86 TYR A O 1
ATOM 688 N N . ALA A 1 87 ? 18.458 -1.761 1.994 1.00 95.19 87 ALA A N 1
ATOM 689 C CA . ALA A 1 87 ? 17.162 -2.285 2.411 1.00 95.19 87 ALA A CA 1
ATOM 690 C C . ALA A 1 87 ? 17.207 -2.553 3.921 1.00 95.19 87 ALA A C 1
ATOM 692 O O . ALA A 1 87 ? 17.858 -3.484 4.397 1.00 95.19 87 ALA A O 1
ATOM 693 N N . GLY A 1 88 ? 16.563 -1.685 4.704 1.00 93.38 88 GLY A N 1
ATOM 694 C CA . GLY A 1 88 ? 16.715 -1.701 6.158 1.00 93.38 88 GLY A CA 1
ATOM 695 C C . GLY A 1 88 ? 18.181 -1.508 6.569 1.00 93.38 88 GLY A C 1
ATOM 696 O O . GLY A 1 88 ? 18.773 -0.469 6.285 1.00 93.38 88 GLY A O 1
ATOM 697 N N . ALA A 1 89 ? 18.761 -2.504 7.245 1.00 95.62 89 ALA A N 1
ATOM 698 C CA . ALA A 1 89 ? 20.161 -2.482 7.680 1.00 95.62 89 ALA A CA 1
ATOM 699 C C . ALA A 1 89 ? 21.150 -3.042 6.638 1.00 95.62 89 ALA A C 1
ATOM 701 O O . ALA A 1 89 ? 22.364 -2.935 6.826 1.00 95.62 89 ALA A O 1
ATOM 702 N N . GLU A 1 90 ? 20.657 -3.661 5.565 1.00 97.75 90 GLU A N 1
ATOM 703 C CA . GLU A 1 90 ? 21.495 -4.266 4.536 1.00 97.75 90 GLU A CA 1
ATOM 704 C C . GLU A 1 90 ? 21.971 -3.208 3.538 1.00 97.75 90 GLU A C 1
ATOM 706 O O . GLU A 1 90 ? 21.161 -2.465 2.989 1.00 97.75 90 GLU A O 1
ATOM 711 N N . ILE A 1 91 ? 23.284 -3.159 3.285 1.00 98.06 91 ILE A N 1
ATOM 712 C CA . ILE A 1 91 ? 23.871 -2.346 2.214 1.00 98.06 91 ILE A CA 1
ATOM 713 C C . ILE A 1 91 ? 24.067 -3.240 1.000 1.00 98.06 91 ILE A C 1
ATOM 715 O O . ILE A 1 91 ? 24.854 -4.185 1.043 1.00 98.06 91 ILE A O 1
ATOM 719 N N . ILE A 1 92 ? 23.370 -2.910 -0.077 1.00 98.25 92 ILE A N 1
ATOM 720 C CA . ILE A 1 92 ? 23.274 -3.730 -1.275 1.00 98.25 92 ILE A CA 1
ATOM 721 C C . ILE A 1 92 ? 24.156 -3.120 -2.358 1.00 98.25 92 ILE A C 1
ATOM 723 O O . ILE A 1 92 ? 24.044 -1.934 -2.672 1.00 98.25 92 ILE A O 1
ATOM 727 N N . GLU A 1 93 ? 25.026 -3.939 -2.940 1.00 98.38 93 GLU A N 1
ATOM 728 C CA . GLU A 1 93 ? 25.800 -3.576 -4.124 1.00 98.38 93 GLU A CA 1
ATOM 729 C C . GLU A 1 93 ? 24.988 -3.862 -5.394 1.00 98.38 93 GLU A C 1
ATOM 731 O O . GLU A 1 93 ? 24.408 -4.938 -5.548 1.00 98.38 93 GLU A O 1
ATOM 736 N N . LYS A 1 94 ? 24.961 -2.898 -6.314 1.00 97.88 94 LYS A N 1
ATOM 737 C CA . LYS A 1 94 ? 24.322 -2.979 -7.629 1.00 97.88 94 LYS A CA 1
ATOM 738 C C . LYS A 1 94 ? 25.278 -2.469 -8.710 1.00 97.88 94 LYS A C 1
ATOM 740 O O . LYS A 1 94 ? 26.344 -1.916 -8.425 1.00 97.88 94 LYS A O 1
ATOM 745 N N . ARG A 1 95 ? 24.888 -2.657 -9.970 1.00 98.00 95 ARG A N 1
ATOM 746 C CA . ARG A 1 95 ? 25.637 -2.207 -11.149 1.00 98.00 95 ARG A CA 1
ATOM 747 C C . ARG A 1 95 ? 24.752 -1.352 -12.045 1.00 98.00 95 ARG A C 1
ATOM 749 O O . ARG A 1 95 ? 23.573 -1.659 -12.175 1.00 98.00 95 ARG A O 1
ATOM 756 N N . CYS A 1 96 ? 25.295 -0.294 -12.636 1.00 97.19 96 CYS A N 1
ATOM 757 C CA . CYS A 1 96 ? 24.596 0.554 -13.606 1.00 97.19 96 CYS A CA 1
ATOM 758 C C . CYS A 1 96 ? 25.549 1.052 -14.707 1.00 97.19 96 CYS A C 1
ATOM 760 O O . CYS A 1 96 ? 26.769 0.924 -14.588 1.00 97.19 96 CYS A O 1
ATOM 762 N N . GLU A 1 97 ? 25.005 1.601 -15.795 1.00 96.31 97 GLU A N 1
ATOM 763 C CA . GLU A 1 97 ? 25.819 2.258 -16.834 1.00 96.31 97 GLU A CA 1
ATOM 764 C C . GLU A 1 97 ? 26.209 3.685 -16.457 1.00 96.31 97 GLU A C 1
ATOM 766 O O . GLU A 1 97 ? 27.331 4.108 -16.721 1.00 96.31 97 GLU A O 1
ATOM 771 N N . GLU A 1 98 ? 25.287 4.402 -15.820 1.00 96.31 98 GLU A N 1
ATOM 772 C CA . GLU A 1 98 ? 25.451 5.787 -15.402 1.00 96.31 98 GLU A CA 1
ATOM 773 C C . GLU A 1 98 ? 24.869 5.950 -13.989 1.00 96.31 98 GLU A C 1
ATOM 775 O O . GLU A 1 98 ? 23.773 5.447 -13.715 1.00 96.31 98 GLU A O 1
ATOM 780 N N . PRO A 1 99 ? 25.603 6.559 -13.041 1.00 95.50 99 PRO A N 1
ATOM 781 C 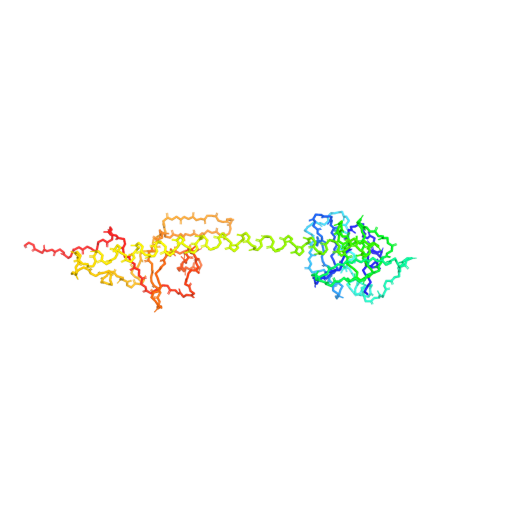CA . PRO A 1 99 ? 25.107 6.761 -11.691 1.00 95.50 99 PRO A CA 1
ATOM 782 C C . PRO A 1 99 ? 24.127 7.940 -11.615 1.00 95.50 99 PRO A C 1
ATOM 784 O O . PRO A 1 99 ? 24.201 8.888 -12.390 1.00 95.50 99 PRO A O 1
ATOM 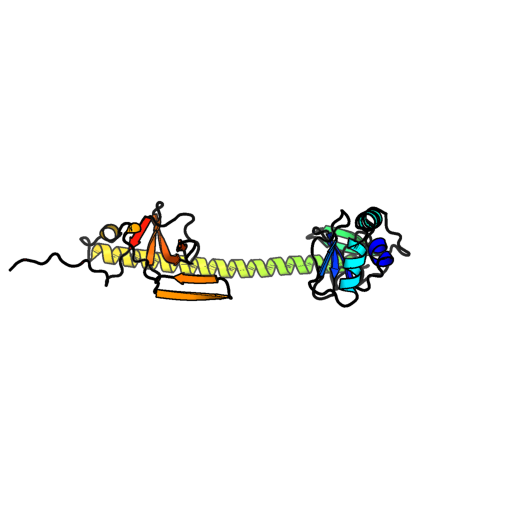787 N N . GLY A 1 100 ? 23.261 7.921 -10.602 1.00 92.69 100 GLY A N 1
ATOM 788 C CA . GLY A 1 100 ? 22.338 9.017 -10.300 1.00 92.69 100 GLY A CA 1
ATOM 789 C C . GLY A 1 100 ? 21.001 8.928 -11.034 1.00 92.69 100 GLY A C 1
ATOM 790 O O . GLY A 1 100 ? 20.778 8.055 -11.865 1.00 92.69 100 GLY A O 1
ATOM 791 N N . TRP A 1 101 ? 20.086 9.827 -10.685 1.00 91.00 101 TRP A N 1
ATOM 792 C CA . TRP A 1 101 ? 18.775 9.926 -11.321 1.00 91.00 101 TRP A CA 1
ATOM 793 C C . TRP A 1 101 ? 18.866 10.700 -12.651 1.00 91.00 101 TRP A C 1
ATOM 795 O O . TRP A 1 101 ? 19.578 11.706 -12.695 1.00 91.00 101 TRP A O 1
ATOM 805 N N . PRO A 1 102 ? 18.109 10.323 -13.702 1.00 91.81 102 PRO A N 1
ATOM 806 C CA . PRO A 1 102 ? 17.213 9.168 -13.802 1.00 91.81 102 PRO A CA 1
ATOM 807 C C . PRO A 1 102 ? 17.868 7.967 -14.506 1.00 91.81 102 PRO A C 1
ATOM 809 O O . PRO A 1 102 ? 17.712 7.798 -15.715 1.00 91.81 102 PRO A O 1
ATOM 812 N N . ASN A 1 103 ? 18.552 7.098 -13.756 1.00 94.62 103 ASN A N 1
ATOM 813 C CA . ASN A 1 103 ? 19.125 5.858 -14.287 1.00 94.62 103 ASN A CA 1
ATOM 814 C C . ASN A 1 103 ? 18.572 4.615 -13.594 1.00 94.62 103 ASN A C 1
ATOM 816 O O . ASN A 1 103 ? 17.864 4.687 -12.592 1.00 94.62 103 ASN A O 1
ATOM 820 N N . VAL A 1 104 ? 18.878 3.459 -14.173 1.00 95.50 104 VAL A N 1
ATOM 821 C CA . VAL A 1 104 ? 18.357 2.159 -13.756 1.00 95.50 104 VAL A CA 1
ATOM 822 C C . VAL A 1 104 ? 19.538 1.212 -13.600 1.00 95.50 104 VAL A C 1
ATOM 824 O O . VAL A 1 104 ? 20.473 1.223 -14.408 1.00 95.50 104 VAL A O 1
ATOM 827 N N . THR A 1 105 ? 19.524 0.399 -12.552 1.00 97.31 105 THR A N 1
ATOM 828 C CA . THR A 1 105 ? 20.532 -0.643 -12.365 1.00 97.31 105 THR A CA 1
ATOM 829 C C . THR A 1 105 ? 20.366 -1.755 -13.404 1.00 97.31 105 THR A C 1
ATOM 831 O O . THR A 1 105 ? 19.329 -1.899 -14.049 1.00 97.31 105 THR A O 1
ATOM 834 N N . HIS A 1 106 ? 21.391 -2.585 -13.583 1.00 97.25 106 HIS A N 1
ATOM 835 C CA . HIS A 1 106 ? 21.373 -3.692 -14.543 1.00 97.25 106 HIS A CA 1
ATOM 836 C C . HIS A 1 106 ? 20.235 -4.682 -14.275 1.00 97.25 106 HIS A C 1
ATOM 838 O O . HIS A 1 106 ? 19.658 -5.222 -15.212 1.00 97.25 106 HIS A O 1
ATOM 844 N N . ASP A 1 107 ? 19.863 -4.868 -13.009 1.00 96.00 107 ASP A N 1
ATOM 845 C CA . ASP A 1 107 ? 18.726 -5.683 -12.575 1.00 96.00 107 ASP A CA 1
ATOM 846 C C . ASP A 1 107 ? 17.378 -4.939 -12.575 1.00 96.00 107 ASP A C 1
ATOM 848 O O . ASP A 1 107 ? 16.371 -5.508 -12.164 1.00 96.00 107 ASP A O 1
ATOM 852 N N . GLY A 1 108 ? 17.334 -3.704 -13.085 1.00 95.75 108 GLY A N 1
ATOM 853 C CA . GLY A 1 108 ? 16.095 -2.991 -13.390 1.00 95.75 108 GLY A CA 1
ATOM 854 C C . GLY A 1 108 ? 15.575 -2.065 -12.292 1.00 95.75 108 GLY A C 1
ATOM 855 O O . GLY A 1 108 ? 14.466 -1.555 -12.425 1.00 95.75 108 GLY A O 1
ATOM 856 N N . LEU A 1 109 ? 16.335 -1.814 -11.22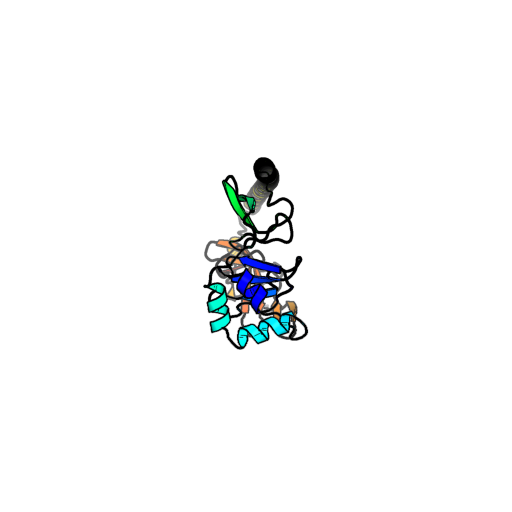6 1.00 95.88 109 LEU A N 1
ATOM 857 C CA . LEU A 1 109 ? 15.897 -0.951 -10.132 1.00 95.88 109 LEU A CA 1
ATOM 858 C C . LEU A 1 109 ? 16.126 0.525 -10.476 1.00 95.88 109 LEU A C 1
ATOM 860 O O . LEU A 1 109 ? 17.234 0.930 -10.834 1.00 95.88 109 LEU A O 1
ATOM 864 N N . MET A 1 110 ? 15.075 1.335 -10.354 1.00 95.56 110 MET A N 1
ATOM 865 C CA . MET A 1 110 ? 15.147 2.772 -10.603 1.00 95.56 110 MET A CA 1
ATOM 866 C C . MET A 1 110 ? 15.975 3.487 -9.530 1.00 95.56 110 MET A C 1
ATOM 868 O O . MET A 1 110 ? 15.751 3.321 -8.330 1.00 95.56 110 MET A O 1
ATOM 872 N N . MET A 1 111 ? 16.912 4.326 -9.966 1.00 95.31 111 MET A N 1
ATOM 873 C CA . MET A 1 111 ? 17.815 5.052 -9.082 1.00 95.31 111 MET A CA 1
ATOM 874 C C . MET A 1 111 ? 17.263 6.427 -8.724 1.00 95.31 111 MET A C 1
ATOM 876 O O . MET A 1 111 ? 17.475 7.386 -9.459 1.00 95.31 111 MET A O 1
ATOM 880 N N . HIS A 1 112 ? 16.607 6.558 -7.574 1.00 91.00 112 HIS A N 1
ATOM 881 C CA . HIS A 1 112 ? 16.138 7.858 -7.089 1.00 91.00 112 HIS A CA 1
ATOM 882 C C . HIS A 1 112 ? 17.243 8.668 -6.401 1.00 91.00 112 HIS A C 1
ATOM 884 O O . HIS A 1 112 ? 18.207 8.120 -5.850 1.00 91.00 112 HIS A O 1
ATOM 890 N N . GLU A 1 113 ? 17.059 9.990 -6.363 1.00 86.69 113 GLU A N 1
ATOM 891 C CA . GLU A 1 113 ? 17.897 10.875 -5.554 1.00 86.69 113 GLU A CA 1
ATOM 892 C C . GLU A 1 113 ? 17.952 10.390 -4.095 1.00 86.69 113 GLU A C 1
ATOM 894 O O . GLU A 1 113 ? 16.943 9.998 -3.511 1.00 86.69 113 GLU A O 1
ATOM 899 N N . ASN A 1 114 ? 19.148 10.413 -3.501 1.00 86.00 114 ASN A N 1
ATOM 900 C CA . ASN A 1 114 ? 19.411 10.009 -2.112 1.00 86.00 114 ASN A CA 1
ATOM 901 C C . ASN A 1 114 ? 19.126 8.534 -1.761 1.00 86.00 114 ASN A C 1
ATOM 903 O O . ASN A 1 114 ? 19.016 8.195 -0.581 1.00 86.00 114 ASN A O 1
ATOM 907 N N . THR A 1 115 ? 19.027 7.648 -2.757 1.00 89.88 115 THR A N 1
ATOM 908 C CA . THR A 1 115 ? 18.865 6.195 -2.528 1.00 89.88 115 THR A CA 1
ATOM 909 C C . THR A 1 115 ? 19.982 5.353 -3.141 1.00 89.88 115 THR A C 1
ATOM 911 O O . THR A 1 115 ? 20.183 4.215 -2.715 1.00 89.88 115 THR A O 1
ATOM 914 N N . PHE A 1 116 ? 20.758 5.927 -4.068 1.00 97.25 116 PHE A N 1
ATOM 915 C CA . PHE A 1 116 ? 21.932 5.300 -4.670 1.00 97.25 116 PHE A CA 1
ATOM 916 C C . PHE A 1 116 ? 23.138 6.234 -4.654 1.00 97.25 116 PHE A C 1
ATOM 918 O O . PHE A 1 116 ? 23.002 7.439 -4.860 1.00 97.25 116 PHE A O 1
ATOM 925 N N . SER A 1 117 ? 24.325 5.674 -4.439 1.00 97.12 117 SER A N 1
ATOM 926 C CA . SER A 1 117 ? 25.594 6.400 -4.550 1.00 97.12 117 SER A CA 1
ATOM 927 C C . SER A 1 117 ? 26.730 5.452 -4.921 1.00 97.12 117 SER A C 1
ATOM 929 O O . SER A 1 117 ? 26.696 4.272 -4.578 1.00 97.12 117 SER A O 1
ATOM 931 N N . THR A 1 118 ? 27.759 5.961 -5.594 1.00 97.44 118 THR A N 1
ATOM 932 C CA . THR A 1 118 ? 29.039 5.250 -5.757 1.00 97.44 118 THR A CA 1
ATOM 933 C C . THR A 1 118 ? 29.865 5.256 -4.463 1.00 97.44 118 THR A C 1
ATOM 935 O O . THR A 1 118 ? 30.756 4.427 -4.297 1.00 97.44 118 THR A O 1
ATOM 938 N N . ASP A 1 119 ? 29.544 6.151 -3.524 1.00 97.50 119 ASP A N 1
ATOM 939 C CA . ASP A 1 119 ? 30.110 6.198 -2.177 1.00 97.50 119 ASP A CA 1
ATOM 940 C C . ASP A 1 119 ? 29.271 5.348 -1.210 1.00 97.50 119 ASP A C 1
ATOM 942 O O . ASP A 1 119 ? 28.138 5.693 -0.857 1.00 97.50 119 ASP A O 1
ATOM 946 N N . ARG A 1 120 ? 29.849 4.230 -0.760 1.00 97.81 120 ARG A N 1
ATOM 947 C CA . ARG A 1 120 ? 29.213 3.299 0.177 1.00 97.81 120 ARG A CA 1
ATOM 948 C C . ARG A 1 120 ? 28.921 3.940 1.534 1.00 97.81 120 ARG A C 1
ATOM 950 O O . ARG A 1 120 ? 27.888 3.635 2.134 1.00 97.81 120 ARG A O 1
ATOM 957 N N . ASP A 1 121 ? 29.793 4.817 2.022 1.00 98.06 121 ASP A N 1
ATOM 958 C CA . ASP A 1 121 ? 29.640 5.432 3.341 1.00 98.06 121 ASP A CA 1
ATOM 959 C C . ASP A 1 121 ? 28.474 6.425 3.342 1.00 98.06 121 ASP A C 1
ATOM 961 O O . ASP A 1 121 ? 27.694 6.473 4.299 1.00 98.06 121 ASP A O 1
ATOM 965 N N . GLN A 1 122 ? 28.264 7.127 2.226 1.00 96.50 122 GLN A N 1
ATOM 966 C CA . GLN A 1 122 ? 27.089 7.974 2.023 1.00 96.50 122 GLN A CA 1
ATOM 967 C C . GLN A 1 122 ? 25.775 7.180 2.128 1.00 96.50 122 GLN A C 1
ATOM 969 O O . GLN A 1 122 ? 24.826 7.635 2.773 1.00 96.50 122 GLN A O 1
ATOM 974 N N . VAL A 1 123 ? 25.722 5.975 1.553 1.00 97.25 123 VAL A N 1
ATOM 975 C CA . VAL A 1 123 ? 24.543 5.094 1.635 1.00 97.25 123 VAL A CA 1
ATOM 976 C C . VAL A 1 123 ? 24.321 4.590 3.059 1.00 97.25 123 VAL A C 1
ATOM 978 O O . VAL A 1 123 ? 23.188 4.585 3.537 1.00 97.25 123 VAL A O 1
ATOM 981 N N . VAL A 1 124 ? 25.390 4.253 3.787 1.00 97.25 124 VAL A N 1
ATOM 982 C CA . VAL A 1 124 ? 25.305 3.899 5.215 1.00 97.25 124 VAL A CA 1
ATOM 983 C C . VAL A 1 124 ? 24.749 5.063 6.045 1.00 97.25 124 VAL A C 1
ATOM 985 O O . VAL A 1 124 ? 23.935 4.845 6.945 1.00 97.25 124 VAL A O 1
ATOM 988 N N . ILE A 1 125 ? 25.154 6.305 5.757 1.00 96.94 125 ILE A N 1
ATOM 989 C CA . ILE A 1 125 ? 24.619 7.501 6.427 1.00 96.94 125 ILE A CA 1
ATOM 990 C C . ILE A 1 125 ? 23.119 7.653 6.152 1.00 96.94 125 ILE A C 1
ATOM 992 O O . ILE A 1 125 ? 22.360 7.923 7.086 1.00 96.94 125 ILE A O 1
ATOM 996 N N . TRP A 1 126 ? 22.673 7.461 4.908 1.00 96.25 126 TRP A N 1
ATOM 997 C CA . TRP A 1 126 ? 21.247 7.498 4.570 1.00 96.25 126 TRP A CA 1
ATOM 998 C C . TRP A 1 126 ? 20.453 6.404 5.283 1.00 96.25 126 TRP A C 1
ATOM 1000 O O . TRP A 1 126 ? 19.438 6.721 5.900 1.00 96.25 126 TRP A O 1
ATOM 1010 N N . ALA A 1 127 ? 20.950 5.164 5.298 1.00 96.19 127 ALA A N 1
ATOM 1011 C CA . ALA A 1 127 ? 20.308 4.050 5.995 1.00 96.19 127 ALA A CA 1
ATOM 1012 C C . ALA A 1 127 ? 20.128 4.339 7.496 1.00 96.19 127 ALA A C 1
ATOM 1014 O O . ALA A 1 127 ? 19.040 4.172 8.046 1.00 96.19 127 ALA A O 1
ATOM 1015 N N . LYS A 1 128 ? 21.168 4.868 8.158 1.00 97.12 128 LYS A N 1
ATOM 1016 C CA . LYS A 1 128 ? 21.101 5.270 9.574 1.00 97.12 128 LYS A CA 1
ATOM 1017 C C . LYS A 1 128 ? 20.089 6.388 9.819 1.00 97.12 128 LYS A C 1
ATOM 1019 O O . LYS A 1 128 ? 19.330 6.316 10.780 1.00 97.12 128 LYS A O 1
ATOM 1024 N N . ARG A 1 129 ? 20.066 7.415 8.962 1.00 96.62 129 ARG A N 1
ATOM 1025 C CA . ARG A 1 129 ? 19.102 8.525 9.068 1.00 96.62 129 ARG A CA 1
ATOM 1026 C C . ARG A 1 129 ? 17.666 8.043 8.886 1.00 96.62 129 ARG A C 1
ATOM 1028 O O . ARG A 1 129 ? 16.797 8.463 9.640 1.00 96.62 129 ARG A O 1
ATOM 1035 N N . ASN A 1 130 ? 17.431 7.151 7.926 1.00 95.56 130 ASN A N 1
ATOM 1036 C CA . ASN A 1 130 ? 16.119 6.558 7.696 1.00 95.56 130 ASN A CA 1
ATOM 1037 C C . ASN A 1 130 ? 15.654 5.733 8.908 1.00 95.56 130 ASN A C 1
ATOM 1039 O O . ASN A 1 130 ? 14.536 5.926 9.381 1.00 95.56 130 ASN A O 1
ATOM 1043 N N . ALA A 1 131 ? 16.536 4.901 9.472 1.00 97.12 131 ALA A N 1
ATOM 1044 C CA . ALA A 1 131 ? 16.241 4.137 10.682 1.00 97.12 131 ALA A CA 1
ATOM 1045 C C . ALA A 1 131 ? 15.927 5.043 11.887 1.00 97.12 131 ALA A C 1
ATOM 1047 O O . ALA A 1 131 ? 14.949 4.796 12.589 1.00 97.12 131 ALA A O 1
ATOM 1048 N N . GLN A 1 132 ? 16.706 6.111 12.101 1.00 98.19 132 GLN A N 1
ATOM 1049 C CA . GLN A 1 132 ? 16.453 7.069 13.182 1.00 98.19 132 GLN A CA 1
ATOM 1050 C C . GLN A 1 132 ? 15.106 7.781 13.012 1.00 98.19 132 GLN A C 1
ATOM 1052 O O . GLN A 1 132 ? 14.326 7.823 13.955 1.00 98.19 132 GLN A O 1
ATOM 1057 N N . ALA A 1 133 ? 14.788 8.260 11.805 1.00 97.12 133 ALA A N 1
ATOM 1058 C CA . ALA A 1 133 ? 13.490 8.878 11.530 1.00 97.12 133 ALA A CA 1
ATOM 1059 C C . ALA A 1 133 ? 12.323 7.909 11.796 1.00 97.12 133 ALA A C 1
ATOM 1061 O O . ALA A 1 133 ? 11.286 8.308 12.324 1.00 97.12 133 ALA A O 1
ATOM 1062 N N . GLY A 1 134 ? 12.504 6.623 11.476 1.00 97.25 134 GLY A N 1
ATOM 1063 C CA . GLY A 1 134 ? 11.549 5.573 11.821 1.00 97.25 134 GLY A CA 1
ATOM 1064 C C . GLY A 1 134 ? 11.366 5.404 13.332 1.00 97.25 134 GLY A C 1
ATOM 1065 O O . GLY A 1 134 ? 10.233 5.254 13.783 1.00 97.25 134 GLY A O 1
ATOM 1066 N N . ILE A 1 135 ? 12.447 5.455 14.118 1.00 98.25 135 ILE A N 1
ATOM 1067 C CA . ILE A 1 135 ? 12.387 5.412 15.590 1.00 98.25 135 ILE A CA 1
ATOM 1068 C C . ILE A 1 135 ? 11.608 6.614 16.123 1.00 98.25 135 ILE A C 1
ATOM 1070 O O . ILE A 1 135 ? 10.650 6.420 16.870 1.00 98.25 135 ILE A O 1
ATOM 1074 N N . ASP A 1 136 ? 11.978 7.824 15.706 1.00 98.25 136 ASP A N 1
ATOM 1075 C CA . ASP A 1 136 ? 11.377 9.069 16.192 1.00 98.25 136 ASP A CA 1
ATOM 1076 C C . ASP A 1 136 ? 9.864 9.085 15.918 1.00 98.25 136 ASP A C 1
ATOM 1078 O O . ASP A 1 136 ? 9.058 9.249 16.833 1.00 98.25 136 ASP A O 1
ATOM 1082 N N . TRP A 1 137 ? 9.460 8.766 14.683 1.00 97.38 137 TRP A N 1
ATOM 1083 C CA . TRP A 1 137 ? 8.045 8.693 14.312 1.00 97.38 137 TRP A CA 1
ATOM 1084 C C . TRP A 1 137 ? 7.264 7.652 15.125 1.00 97.38 137 TRP A C 1
ATOM 1086 O O . TRP A 1 137 ? 6.113 7.873 15.513 1.00 97.38 137 TRP A O 1
ATOM 1096 N N . ARG A 1 138 ? 7.872 6.493 15.406 1.00 98.12 138 ARG A N 1
ATOM 1097 C CA . ARG A 1 138 ? 7.225 5.458 16.222 1.00 98.12 138 ARG A CA 1
ATOM 1098 C C . ARG A 1 138 ? 7.124 5.862 17.685 1.00 98.12 138 ARG A C 1
ATOM 1100 O O . ARG A 1 138 ? 6.118 5.532 18.307 1.00 98.12 138 ARG A O 1
ATOM 1107 N N . MET A 1 139 ? 8.102 6.584 18.224 1.00 98.25 139 MET A N 1
ATOM 1108 C CA . MET A 1 139 ? 8.028 7.122 19.581 1.00 98.25 139 MET A CA 1
ATOM 1109 C C . MET A 1 139 ? 6.873 8.116 19.732 1.00 98.25 139 MET A C 1
ATOM 1111 O O . MET A 1 139 ? 6.089 7.977 20.673 1.00 98.25 139 MET A O 1
ATOM 1115 N N . ASP A 1 140 ? 6.713 9.039 18.783 1.00 96.94 140 ASP A N 1
ATOM 1116 C CA . ASP A 1 140 ? 5.596 9.991 18.781 1.00 96.94 140 ASP A CA 1
ATOM 1117 C C . ASP A 1 140 ? 4.246 9.263 18.715 1.00 96.94 140 ASP A C 1
ATOM 1119 O O . ASP A 1 140 ? 3.360 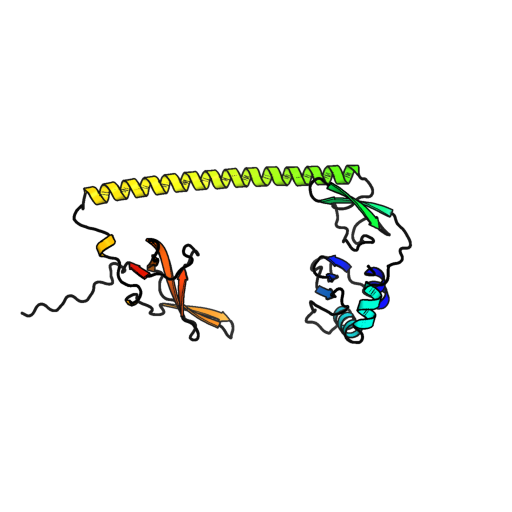9.490 19.541 1.00 96.94 140 ASP A O 1
ATOM 1123 N N . SER A 1 141 ? 4.116 8.290 17.807 1.00 97.38 141 SER A N 1
ATOM 1124 C CA . SER A 1 141 ? 2.896 7.485 17.672 1.00 97.38 141 SER A CA 1
ATOM 1125 C C . SER A 1 141 ? 2.558 6.691 18.944 1.00 97.38 141 SER A C 1
ATOM 1127 O O . SER A 1 141 ? 1.384 6.579 19.319 1.00 97.38 141 SER A O 1
ATOM 1129 N N . ILE A 1 142 ? 3.569 6.161 19.644 1.00 98.25 142 ILE A N 1
ATOM 1130 C CA . ILE A 1 142 ? 3.390 5.488 20.938 1.00 98.25 142 ILE A CA 1
ATOM 1131 C C . ILE A 1 142 ? 2.871 6.478 21.985 1.00 98.25 142 ILE A C 1
ATOM 1133 O O . ILE A 1 142 ? 1.924 6.154 22.705 1.00 98.25 142 ILE A O 1
ATOM 1137 N N . ALA A 1 143 ? 3.453 7.678 22.063 1.00 97.69 143 ALA A N 1
ATOM 1138 C CA . ALA A 1 143 ? 3.043 8.700 23.021 1.00 97.69 143 ALA A CA 1
ATOM 1139 C C . ALA A 1 143 ? 1.585 9.143 22.798 1.00 97.69 143 ALA A C 1
ATOM 1141 O O . ALA A 1 143 ? 0.795 9.175 23.746 1.00 97.69 143 ALA A O 1
ATOM 1142 N N . GLU A 1 144 ? 1.196 9.400 21.548 1.00 97.00 144 GLU A N 1
ATOM 1143 C CA . GLU A 1 144 ? -0.182 9.743 21.178 1.00 97.00 144 GLU A CA 1
ATOM 1144 C C . GLU A 1 144 ? -1.169 8.624 21.535 1.00 97.00 144 GLU A C 1
ATOM 1146 O O . GLU A 1 144 ? -2.221 8.863 22.138 1.00 97.00 144 GLU A O 1
ATOM 1151 N N . THR A 1 145 ? -0.815 7.378 21.217 1.00 97.62 145 THR A N 1
ATOM 1152 C CA . THR A 1 145 ? -1.656 6.212 21.514 1.00 97.62 145 THR A CA 1
ATOM 1153 C C . THR A 1 145 ? -1.820 6.013 23.022 1.00 97.62 145 THR A C 1
ATOM 1155 O O . THR A 1 145 ? -2.927 5.741 23.493 1.00 97.62 145 THR A O 1
ATOM 1158 N N . ALA A 1 146 ? -0.756 6.204 23.805 1.00 98.00 146 ALA A N 1
ATOM 1159 C CA . ALA A 1 146 ? -0.805 6.119 25.262 1.00 98.00 146 ALA A CA 1
ATOM 1160 C C . ALA A 1 146 ? -1.696 7.213 25.880 1.00 98.00 146 ALA A C 1
ATOM 1162 O O . ALA A 1 146 ? -2.474 6.940 26.803 1.00 98.00 146 ALA A O 1
ATOM 1163 N N . ALA A 1 147 ? -1.648 8.437 25.344 1.00 97.25 147 ALA A N 1
ATOM 1164 C CA . ALA A 1 147 ? -2.541 9.518 25.754 1.00 97.25 147 ALA A CA 1
ATOM 1165 C C . ALA A 1 147 ? -4.009 9.188 25.436 1.00 97.25 147 ALA A C 1
ATOM 1167 O O . ALA A 1 147 ? -4.884 9.349 26.293 1.00 97.25 147 ALA A O 1
ATOM 1168 N N . ARG A 1 148 ? -4.284 8.643 24.242 1.00 96.69 148 ARG A N 1
ATOM 1169 C CA . ARG A 1 148 ? -5.625 8.177 23.859 1.00 96.69 148 ARG A CA 1
ATOM 1170 C C . ARG A 1 148 ? -6.127 7.068 24.782 1.00 96.69 148 ARG A C 1
ATOM 1172 O O . ARG A 1 148 ? -7.267 7.138 25.234 1.00 96.69 148 ARG A O 1
ATOM 1179 N N . LEU A 1 149 ? -5.290 6.081 25.101 1.00 97.06 149 LEU A N 1
ATOM 1180 C CA . LEU A 1 149 ? -5.644 4.996 26.021 1.00 97.06 149 LEU A CA 1
ATOM 1181 C C . LEU A 1 149 ? -5.986 5.531 27.417 1.00 97.06 149 LEU A C 1
ATOM 1183 O O . LEU A 1 149 ? -6.974 5.115 28.019 1.00 97.06 149 LEU A O 1
ATOM 1187 N N . THR A 1 150 ? -5.209 6.496 27.909 1.00 98.06 150 THR A N 1
ATOM 1188 C CA . THR A 1 150 ? -5.475 7.157 29.193 1.00 98.06 150 THR A CA 1
ATOM 1189 C C . THR A 1 150 ? -6.839 7.847 29.188 1.00 98.06 150 THR A C 1
ATOM 1191 O O . THR A 1 150 ? -7.617 7.684 30.128 1.00 98.06 150 THR A O 1
ATOM 1194 N N . ASN A 1 151 ? -7.164 8.570 28.114 1.00 96.25 151 ASN A N 1
ATOM 1195 C CA . ASN A 1 151 ? -8.461 9.224 27.964 1.00 96.25 151 ASN A CA 1
ATOM 1196 C C . ASN A 1 151 ? -9.615 8.202 27.939 1.00 96.25 151 ASN A C 1
ATOM 1198 O O . ASN A 1 151 ? -10.588 8.356 28.675 1.00 96.25 151 ASN A O 1
ATOM 1202 N N . LEU A 1 152 ? -9.476 7.111 27.179 1.00 95.81 152 LEU A N 1
ATOM 1203 C CA . LEU A 1 152 ? -10.475 6.038 27.127 1.00 95.81 152 LEU A CA 1
ATOM 1204 C C . LEU A 1 152 ? -10.703 5.390 28.502 1.00 95.81 152 LEU A C 1
ATOM 1206 O O . LEU A 1 152 ? -11.847 5.151 28.884 1.00 95.81 152 LEU A O 1
ATOM 1210 N N . HIS A 1 153 ? -9.648 5.169 29.292 1.00 97.50 153 HIS A N 1
ATOM 1211 C CA . HIS A 1 153 ? -9.790 4.674 30.665 1.00 97.50 153 HIS A CA 1
ATOM 1212 C C . HIS A 1 153 ? -10.526 5.655 31.585 1.00 97.50 153 HIS A C 1
ATOM 1214 O O . HIS A 1 153 ? -11.329 5.223 32.418 1.00 97.50 153 HIS A O 1
ATOM 1220 N N . GLN A 1 154 ? -10.289 6.962 31.442 1.00 96.75 154 GLN A N 1
ATOM 1221 C CA . GLN A 1 154 ? -11.021 7.982 32.199 1.00 96.75 154 GLN A CA 1
ATOM 1222 C C . GLN A 1 154 ? -12.506 7.990 31.820 1.00 96.75 154 GLN A C 1
ATOM 1224 O O . GLN A 1 154 ? -13.358 7.984 32.709 1.00 96.75 154 GLN A O 1
ATOM 1229 N N . GLN A 1 155 ? -12.823 7.934 30.522 1.00 95.12 155 GLN A N 1
ATOM 1230 C CA . GLN A 1 155 ? -14.205 7.853 30.041 1.00 95.12 155 GLN A CA 1
ATOM 1231 C C . GLN A 1 155 ? -14.908 6.591 30.550 1.00 95.12 155 GLN A C 1
ATOM 1233 O O . GLN A 1 155 ? -15.991 6.684 31.121 1.00 95.12 155 GLN A O 1
ATOM 1238 N N . LEU A 1 156 ? -14.266 5.425 30.438 1.00 94.69 156 LEU A N 1
ATOM 1239 C CA . LEU A 1 156 ? -14.804 4.164 30.949 1.00 94.69 156 LEU A CA 1
ATOM 1240 C C . LEU A 1 156 ? -15.060 4.217 32.460 1.00 94.69 156 LEU A C 1
ATOM 1242 O O . LEU A 1 156 ? -16.097 3.752 32.930 1.00 94.69 156 LEU A O 1
ATOM 1246 N N . SER A 1 157 ? -14.129 4.787 33.228 1.00 97.06 157 SER A N 1
ATOM 1247 C CA . SER A 1 157 ? -14.295 4.932 34.679 1.00 97.06 157 SER A CA 1
ATOM 1248 C C . SER A 1 157 ? -15.486 5.827 35.014 1.00 97.06 157 SER A C 1
ATOM 1250 O O . SER A 1 157 ? -16.270 5.490 35.899 1.00 97.06 157 SER A O 1
ATOM 1252 N N . ARG A 1 158 ? -15.664 6.925 34.269 1.00 97.06 158 ARG A N 1
ATOM 1253 C CA . ARG A 1 158 ? -16.830 7.800 34.400 1.00 97.06 158 ARG A CA 1
ATOM 1254 C C . ARG A 1 158 ? -18.126 7.056 34.089 1.00 97.06 158 ARG A C 1
ATOM 1256 O O . ARG A 1 158 ? -19.024 7.081 34.916 1.00 97.06 158 ARG A O 1
ATOM 1263 N N . TYR A 1 159 ? -18.208 6.349 32.963 1.00 93.56 159 TYR A N 1
ATOM 1264 C CA . TYR A 1 159 ? -19.415 5.601 32.604 1.00 93.56 159 TYR A CA 1
ATOM 1265 C C . TYR A 1 159 ? -19.771 4.523 33.630 1.00 93.56 159 TYR A C 1
ATOM 1267 O O . TYR A 1 159 ? -20.942 4.348 33.946 1.00 93.56 159 TYR A O 1
ATOM 1275 N N . ARG A 1 160 ? -18.774 3.842 34.206 1.00 95.94 160 ARG A N 1
ATOM 1276 C CA . ARG A 1 160 ? -18.996 2.891 35.307 1.00 95.94 160 ARG A CA 1
ATOM 1277 C C . ARG A 1 160 ? -19.546 3.569 36.560 1.00 95.94 160 ARG A C 1
ATOM 1279 O O . ARG A 1 160 ? -20.450 3.026 37.185 1.00 95.94 160 ARG A O 1
ATOM 1286 N N . ALA A 1 161 ? -19.010 4.733 36.926 1.00 96.88 161 ALA A N 1
ATOM 1287 C CA . ALA A 1 161 ? -19.497 5.492 38.074 1.00 96.88 161 ALA A CA 1
ATOM 1288 C C . ALA A 1 161 ? -20.928 6.004 37.847 1.00 96.88 161 ALA A C 1
ATOM 1290 O O . ALA A 1 161 ? -21.779 5.834 38.718 1.00 96.88 161 ALA A O 1
ATOM 1291 N N . ASP A 1 162 ? -21.201 6.567 36.667 1.00 94.81 162 ASP A N 1
ATOM 1292 C CA . ASP A 1 162 ? -22.529 7.041 36.274 1.00 94.81 162 ASP A CA 1
ATOM 1293 C C . ASP A 1 162 ? -23.545 5.884 36.305 1.00 94.81 162 ASP A C 1
ATOM 1295 O O . ASP A 1 162 ? -24.615 6.026 36.897 1.00 94.81 162 ASP A O 1
ATOM 1299 N N . LEU A 1 163 ? -23.192 4.714 35.753 1.00 91.56 163 LEU A N 1
ATOM 1300 C CA . LEU A 1 163 ? -24.043 3.522 35.788 1.00 91.56 163 LEU A CA 1
ATOM 1301 C C . LEU A 1 163 ? -24.340 3.073 37.225 1.00 91.56 163 LEU A C 1
ATOM 1303 O O . LEU A 1 163 ? -25.504 2.894 37.565 1.00 91.56 163 LEU A O 1
ATOM 1307 N N . ALA A 1 164 ? -23.326 2.978 38.091 1.00 94.81 164 ALA A N 1
ATOM 1308 C CA . ALA A 1 164 ? -23.518 2.570 39.485 1.00 94.81 164 ALA A CA 1
ATOM 1309 C C . ALA A 1 164 ? -24.442 3.530 40.264 1.00 94.81 164 ALA A C 1
ATOM 1311 O O . ALA A 1 164 ? -25.271 3.093 41.068 1.00 94.81 164 ALA A O 1
ATOM 1312 N N . ILE A 1 165 ? -24.327 4.842 40.018 1.00 95.50 165 ILE A N 1
ATOM 1313 C CA . ILE A 1 165 ? -25.223 5.853 40.600 1.00 95.50 165 ILE A CA 1
ATOM 1314 C C . ILE A 1 165 ? -26.660 5.631 40.115 1.00 95.50 165 ILE A C 1
ATOM 1316 O O . ILE A 1 165 ? -27.586 5.645 40.926 1.00 95.50 165 ILE A O 1
ATOM 1320 N N . LEU A 1 166 ? -26.852 5.419 38.811 1.00 92.69 166 LEU A N 1
ATOM 1321 C CA . LEU A 1 166 ? -28.173 5.218 38.214 1.00 92.69 166 LEU A CA 1
ATOM 1322 C C . LEU A 1 166 ? -28.833 3.920 38.688 1.00 92.69 166 LEU A C 1
ATOM 1324 O O . LEU A 1 166 ? -30.006 3.949 39.050 1.00 92.69 166 LEU A O 1
ATOM 1328 N N . GLU A 1 167 ? -28.091 2.816 38.757 1.00 91.25 167 GLU A N 1
ATOM 1329 C CA . GLU A 1 167 ? -28.582 1.532 39.276 1.00 91.25 167 GLU A CA 1
ATOM 1330 C C . GLU A 1 167 ? -28.988 1.635 40.750 1.00 91.25 167 GLU A C 1
ATOM 1332 O O . GLU A 1 167 ? -30.003 1.078 41.159 1.00 91.25 167 GLU A O 1
ATOM 1337 N N . THR A 1 168 ? -28.240 2.406 41.548 1.00 94.06 168 THR A N 1
ATOM 1338 C CA . THR A 1 168 ? -28.586 2.654 42.956 1.00 94.06 168 THR A CA 1
ATOM 1339 C C . THR A 1 168 ? -29.837 3.526 43.091 1.00 94.06 168 THR A C 1
ATOM 1341 O O . THR A 1 168 ? -30.676 3.275 43.954 1.00 94.06 168 THR A O 1
ATOM 1344 N N . ALA A 1 169 ? -29.968 4.567 42.264 1.00 94.69 169 ALA A N 1
ATOM 1345 C CA . ALA A 1 169 ? -31.088 5.506 42.323 1.00 94.69 169 ALA A CA 1
ATOM 1346 C C . ALA A 1 169 ? -32.389 4.937 41.729 1.00 94.69 169 ALA A C 1
ATOM 1348 O O . ALA A 1 169 ? -33.478 5.323 42.158 1.00 94.69 169 ALA A O 1
ATOM 1349 N N . TYR A 1 170 ? -32.285 4.026 40.758 1.00 90.88 170 TYR A N 1
ATOM 1350 C CA . TYR A 1 170 ? -33.413 3.470 40.008 1.00 90.88 170 TYR A CA 1
ATOM 1351 C C . TYR A 1 170 ? -33.324 1.939 39.859 1.00 90.88 170 TYR A C 1
ATOM 1353 O O . TYR A 1 170 ? -33.383 1.432 38.738 1.00 90.88 170 TYR A O 1
ATOM 1361 N N . PRO A 1 171 ? -33.233 1.174 40.962 1.00 88.25 171 PRO A N 1
ATOM 1362 C CA . PRO A 1 171 ? -32.985 -0.273 40.921 1.00 88.25 171 PRO A CA 1
ATOM 1363 C C . PRO A 1 171 ? -34.088 -1.079 40.218 1.00 88.25 171 PRO A C 1
ATOM 1365 O O . PRO A 1 171 ? -33.870 -2.216 39.814 1.00 88.25 171 PRO A O 1
ATOM 1368 N N . GLN A 1 172 ? -35.283 -0.506 40.077 1.00 85.88 172 GLN A N 1
ATOM 1369 C CA . GLN A 1 172 ? -36.426 -1.114 39.399 1.00 85.88 172 GLN A CA 1
ATOM 1370 C C . GLN A 1 172 ? -36.438 -0.925 37.874 1.00 85.88 172 GLN A C 1
ATOM 1372 O O . GLN A 1 172 ? -37.330 -1.460 37.224 1.00 85.88 172 GLN A O 1
ATOM 1377 N N . LEU A 1 173 ? -35.542 -0.113 37.299 1.00 82.12 173 LEU A N 1
ATOM 1378 C CA . LEU A 1 173 ? -35.506 0.160 35.859 1.00 82.12 173 LEU A CA 1
ATOM 1379 C C . LEU A 1 173 ? -34.305 -0.550 35.224 1.00 82.12 173 LEU A C 1
ATOM 1381 O O . LEU A 1 173 ? -33.173 -0.122 35.427 1.00 82.12 173 LEU A O 1
ATOM 1385 N N . SER A 1 174 ? -34.540 -1.587 34.411 1.00 72.38 174 SER A N 1
ATOM 1386 C CA . SER A 1 174 ? -33.472 -2.259 33.659 1.00 72.38 174 SER A CA 1
ATOM 1387 C C . SER A 1 174 ? -33.410 -1.790 32.202 1.00 72.38 174 SER A C 1
ATOM 1389 O O . SER A 1 174 ? -34.424 -1.640 31.516 1.00 72.38 174 SER A O 1
ATOM 1391 N N . ALA A 1 175 ? -32.192 -1.571 31.699 1.00 65.69 175 ALA A N 1
ATOM 1392 C CA . ALA A 1 175 ? -31.956 -1.296 30.281 1.00 65.69 175 ALA A CA 1
ATOM 1393 C C . ALA A 1 175 ? -32.104 -2.557 29.409 1.00 65.69 175 ALA A C 1
ATOM 1395 O O . ALA A 1 175 ? -32.403 -2.447 28.218 1.00 65.69 175 ALA A O 1
ATOM 1396 N N . GLU A 1 176 ? -31.927 -3.753 29.981 1.00 66.50 176 GLU A N 1
ATOM 1397 C CA . GLU A 1 176 ? -32.088 -5.015 29.249 1.00 66.50 176 GLU A CA 1
ATOM 1398 C C . GLU A 1 176 ? -33.529 -5.219 28.776 1.00 66.50 176 GLU A C 1
ATOM 1400 O O . GLU A 1 176 ? -33.748 -5.719 27.675 1.00 66.50 176 GLU A O 1
ATOM 1405 N N . GLU A 1 177 ? -34.501 -4.729 29.550 1.00 65.56 177 GLU A N 1
ATOM 1406 C CA . GLU A 1 177 ? -35.937 -4.842 29.269 1.00 65.56 177 GLU A CA 1
ATOM 1407 C C . GLU A 1 177 ? -36.397 -4.026 28.047 1.00 65.56 177 GLU A C 1
ATOM 1409 O O . GLU A 1 177 ? -37.560 -4.106 27.653 1.00 65.56 177 GLU A O 1
ATOM 1414 N N . ARG A 1 178 ? -35.514 -3.221 27.435 1.00 78.81 178 ARG A N 1
ATOM 1415 C CA . ARG A 1 178 ? -35.865 -2.319 26.324 1.00 78.81 178 ARG A CA 1
ATOM 1416 C C . ARG A 1 178 ? -35.339 -2.737 24.956 1.00 78.81 178 ARG A C 1
ATOM 1418 O O . ARG A 1 178 ? -35.806 -2.186 23.961 1.00 78.81 178 ARG A O 1
ATOM 1425 N N . TRP A 1 179 ? -34.413 -3.692 24.880 1.00 87.69 179 TRP A N 1
ATOM 1426 C CA . TRP A 1 179 ? -33.947 -4.215 23.594 1.00 87.69 179 TRP A CA 1
ATOM 1427 C C . TRP A 1 179 ? -35.069 -5.002 22.908 1.00 87.69 179 TRP A C 1
ATOM 1429 O O . TRP A 1 179 ? -35.661 -5.897 23.508 1.00 87.69 179 TRP A O 1
ATOM 1439 N N . ARG A 1 180 ? -35.349 -4.693 21.639 1.00 90.00 180 ARG A N 1
ATOM 1440 C CA . ARG A 1 180 ? -36.357 -5.387 20.820 1.00 90.00 180 ARG A CA 1
ATOM 1441 C C . ARG A 1 180 ? -35.693 -6.166 19.684 1.00 90.00 180 ARG A C 1
ATOM 1443 O O . ARG A 1 180 ? -34.594 -5.786 19.275 1.00 90.00 180 ARG A O 1
ATOM 1450 N N . PRO A 1 181 ? -36.328 -7.227 19.152 1.00 93.31 181 PRO A N 1
ATOM 1451 C CA . PRO A 1 181 ? -35.811 -7.950 17.993 1.00 93.31 181 PRO A CA 1
ATOM 1452 C C . PRO A 1 181 ? -35.513 -7.005 16.823 1.00 93.31 181 PRO A C 1
ATOM 1454 O O . PRO A 1 181 ? -36.332 -6.147 16.498 1.00 93.31 181 PRO A O 1
ATOM 1457 N N . ILE A 1 182 ? -34.373 -7.180 16.147 1.00 93.56 182 ILE A N 1
ATOM 1458 C CA . ILE A 1 182 ? -33.965 -6.320 15.017 1.00 93.56 182 ILE A CA 1
ATOM 1459 C C . ILE A 1 182 ? -34.992 -6.302 13.874 1.00 93.56 182 ILE A C 1
ATOM 1461 O O . ILE A 1 182 ? -35.084 -5.334 13.124 1.00 93.56 182 ILE A O 1
ATOM 1465 N N . ALA A 1 183 ? -35.796 -7.363 13.752 1.00 92.88 183 ALA A N 1
ATOM 1466 C CA . ALA A 1 183 ? -36.870 -7.462 12.768 1.00 92.88 183 ALA A CA 1
ATOM 1467 C C . ALA A 1 183 ? -37.948 -6.375 12.943 1.00 92.88 183 ALA A C 1
ATOM 1469 O O . ALA A 1 183 ? -38.646 -6.057 11.986 1.00 92.88 183 ALA A O 1
ATOM 1470 N N . GLU A 1 184 ? -38.064 -5.798 14.141 1.00 92.12 184 GLU A N 1
ATOM 1471 C CA . GLU A 1 184 ? -39.019 -4.739 14.476 1.00 92.12 184 GLU A CA 1
ATOM 1472 C C . GLU A 1 184 ? -38.423 -3.327 14.324 1.00 92.12 184 GLU A C 1
ATOM 1474 O O . GLU A 1 184 ? -39.117 -2.339 14.570 1.00 92.12 184 GLU A O 1
ATOM 1479 N N . ALA A 1 185 ? -37.141 -3.209 13.957 1.00 91.00 185 ALA A N 1
ATOM 1480 C CA . ALA A 1 185 ? -36.491 -1.920 13.761 1.00 91.00 185 ALA A CA 1
ATOM 1481 C C . ALA A 1 185 ? -37.065 -1.192 12.540 1.00 91.00 185 ALA A C 1
ATOM 1483 O O . ALA A 1 185 ? -37.334 -1.806 11.505 1.00 91.00 185 ALA A O 1
ATOM 1484 N N . ASN A 1 186 ? -37.218 0.132 12.652 1.00 87.00 186 ASN A N 1
ATOM 1485 C CA . ASN A 1 186 ? -37.641 0.944 11.520 1.00 87.00 186 ASN A CA 1
ATOM 1486 C C . ASN A 1 186 ? -36.526 0.984 10.458 1.00 87.00 186 ASN A C 1
ATOM 1488 O O . ASN A 1 186 ? -35.386 1.332 10.764 1.00 87.00 186 ASN A O 1
ATOM 1492 N N . LYS A 1 187 ? -36.882 0.634 9.221 1.00 91.50 187 LYS A N 1
ATOM 1493 C CA . LYS A 1 187 ? -36.012 0.606 8.039 1.00 91.50 187 LYS A CA 1
ATOM 1494 C C . LYS A 1 187 ? -36.370 1.689 7.017 1.00 91.50 187 LYS A C 1
ATOM 1496 O O . LYS A 1 187 ? -35.866 1.663 5.898 1.00 91.50 187 LYS A O 1
ATOM 1501 N N . ASP A 1 188 ? -37.240 2.623 7.395 1.00 91.56 188 ASP A N 1
ATOM 1502 C CA . ASP A 1 188 ? -37.622 3.760 6.571 1.00 91.56 188 ASP A CA 1
ATOM 1503 C C . ASP A 1 188 ? -36.379 4.549 6.161 1.00 91.56 188 ASP A C 1
ATOM 1505 O O . ASP A 1 188 ? -35.526 4.909 6.981 1.00 91.56 188 ASP A O 1
ATOM 1509 N N . ILE A 1 189 ? -36.298 4.826 4.864 1.00 92.25 189 ILE A N 1
ATOM 1510 C CA . ILE A 1 189 ? -35.194 5.566 4.271 1.00 92.25 189 ILE A CA 1
ATOM 1511 C C . ILE A 1 189 ? -35.350 7.039 4.638 1.00 92.25 189 ILE A C 1
ATOM 1513 O O . ILE A 1 189 ? -36.272 7.719 4.191 1.00 92.25 189 ILE A O 1
ATOM 1517 N N . ALA A 1 190 ? -34.430 7.527 5.463 1.00 90.81 190 ALA A N 1
ATOM 1518 C CA . ALA A 1 190 ? -34.387 8.906 5.922 1.00 90.81 190 ALA A CA 1
ATOM 1519 C C . ALA A 1 190 ? -33.604 9.810 4.959 1.00 90.81 190 ALA A C 1
ATOM 1521 O O . ALA A 1 190 ? -33.916 10.992 4.826 1.00 90.81 190 ALA A O 1
ATOM 1522 N N . TYR A 1 191 ? -32.584 9.271 4.287 1.00 91.75 191 TYR A N 1
ATOM 1523 C CA . TYR A 1 191 ? -31.742 10.013 3.351 1.00 91.75 191 TYR A CA 1
ATOM 1524 C C . TYR A 1 191 ? -31.227 9.123 2.222 1.00 91.75 191 TYR A C 1
ATOM 1526 O O . TYR A 1 191 ? -31.092 7.912 2.372 1.00 91.75 191 TYR A O 1
ATOM 1534 N N . ILE A 1 192 ? -30.931 9.740 1.077 1.00 92.62 192 ILE A N 1
ATOM 1535 C CA . ILE A 1 192 ? -30.394 9.069 -0.110 1.00 92.62 192 ILE A CA 1
ATOM 1536 C C . ILE A 1 192 ? -29.040 9.691 -0.438 1.00 92.62 192 ILE A C 1
ATOM 1538 O O . ILE A 1 192 ? -28.932 10.909 -0.590 1.00 92.62 192 ILE A O 1
ATOM 1542 N N . HIS A 1 193 ? -28.019 8.850 -0.566 1.00 88.12 193 HIS A N 1
ATOM 1543 C CA . HIS A 1 193 ? -26.713 9.231 -1.085 1.00 88.12 193 HIS A CA 1
ATOM 1544 C C . HIS A 1 193 ? -26.620 8.859 -2.564 1.00 88.12 193 HIS A C 1
ATOM 1546 O O . HIS A 1 193 ? -26.785 7.695 -2.928 1.00 88.12 193 HIS A O 1
ATOM 1552 N N . ASP A 1 194 ? -26.358 9.859 -3.403 1.00 90.31 194 ASP A N 1
ATOM 1553 C CA . ASP A 1 194 ? -26.080 9.688 -4.828 1.00 90.31 194 ASP A CA 1
ATOM 1554 C C . ASP A 1 194 ? -24.557 9.597 -5.012 1.00 90.31 194 ASP A C 1
ATOM 1556 O O . ASP A 1 194 ? -23.834 10.555 -4.726 1.00 90.31 194 ASP A O 1
ATOM 1560 N N . LEU A 1 195 ? -24.066 8.413 -5.389 1.00 85.12 195 LEU A N 1
ATOM 1561 C CA . LEU A 1 195 ? -22.639 8.100 -5.523 1.00 85.12 195 LEU A CA 1
ATOM 1562 C C . LEU A 1 195 ? -22.200 8.025 -6.993 1.00 85.12 195 LEU A C 1
ATOM 1564 O O . LEU A 1 195 ? -21.111 7.533 -7.288 1.00 85.12 195 LEU A O 1
ATOM 1568 N N . GLY A 1 196 ? -23.028 8.520 -7.916 1.00 83.69 196 GLY A N 1
ATOM 1569 C CA . GLY A 1 196 ? -22.768 8.501 -9.349 1.00 83.69 196 GLY A CA 1
ATOM 1570 C C . GLY A 1 196 ? -23.970 8.005 -10.158 1.00 83.69 196 GLY A C 1
ATOM 1571 O O . GLY A 1 196 ? -25.010 7.671 -9.592 1.00 83.69 196 GLY A O 1
ATOM 1572 N N . PRO A 1 197 ? -23.832 7.926 -11.494 1.00 81.69 197 PRO A N 1
ATOM 1573 C CA . PRO A 1 197 ? -24.950 7.650 -12.400 1.00 81.69 197 PRO A CA 1
ATOM 1574 C C . PRO A 1 197 ? -25.634 6.297 -12.154 1.00 81.69 197 PRO A C 1
ATOM 1576 O O . PRO A 1 197 ? -26.827 6.177 -12.424 1.00 81.69 197 PRO A O 1
ATOM 1579 N N . ASP A 1 198 ? -24.906 5.327 -11.594 1.00 84.31 198 ASP A N 1
ATOM 1580 C CA . ASP A 1 198 ? -25.364 3.942 -11.455 1.00 84.31 198 ASP A CA 1
ATOM 1581 C C . ASP A 1 198 ? -25.549 3.488 -9.995 1.00 84.31 198 ASP A C 1
ATOM 1583 O O . ASP A 1 198 ? -25.920 2.341 -9.759 1.00 84.31 198 ASP A O 1
ATOM 1587 N N . LEU A 1 199 ? -25.296 4.347 -8.994 1.00 84.25 199 LEU A N 1
ATOM 1588 C CA . LEU A 1 199 ? -25.358 3.939 -7.585 1.00 84.25 199 LEU A CA 1
ATOM 1589 C C . LEU A 1 199 ? -26.021 4.988 -6.694 1.00 84.25 199 LEU A C 1
ATOM 1591 O O . LEU A 1 199 ? -25.465 6.047 -6.398 1.00 84.25 199 LEU A O 1
ATOM 1595 N N . ARG A 1 200 ? -27.198 4.624 -6.185 1.00 91.19 200 ARG A N 1
ATOM 1596 C CA . ARG A 1 200 ? -27.925 5.362 -5.152 1.00 91.19 200 ARG A CA 1
ATOM 1597 C C . ARG A 1 200 ? -28.169 4.458 -3.961 1.00 91.19 200 ARG A C 1
ATOM 1599 O O . ARG A 1 200 ? -28.667 3.350 -4.126 1.00 91.19 200 ARG A O 1
ATOM 1606 N N . ILE A 1 201 ? -27.837 4.941 -2.770 1.00 92.25 201 ILE A N 1
ATOM 1607 C CA . ILE A 1 201 ? -28.014 4.188 -1.527 1.00 92.25 201 ILE A CA 1
ATOM 1608 C C . ILE A 1 201 ? -28.926 4.987 -0.603 1.00 92.25 201 ILE A C 1
ATOM 1610 O O . ILE A 1 201 ? -28.572 6.078 -0.147 1.00 92.25 201 ILE A O 1
ATOM 1614 N N . GLY A 1 202 ? -30.107 4.442 -0.333 1.00 94.56 202 GLY A N 1
ATOM 1615 C CA . GLY A 1 202 ? -30.992 4.910 0.721 1.00 94.56 202 GLY A CA 1
ATOM 1616 C C . GLY A 1 202 ? -30.513 4.406 2.078 1.00 94.56 202 GLY A C 1
ATOM 1617 O O . GLY A 1 202 ? -30.060 3.272 2.195 1.00 94.56 202 GLY A O 1
ATOM 1618 N N . ASN A 1 203 ? -30.614 5.243 3.105 1.00 93.62 203 ASN A N 1
ATOM 1619 C CA . ASN A 1 203 ? -30.222 4.903 4.464 1.00 93.62 203 ASN A CA 1
ATOM 1620 C C . ASN A 1 203 ? -31.261 5.382 5.485 1.00 93.62 203 ASN A C 1
ATOM 1622 O O . ASN A 1 203 ? -31.832 6.468 5.338 1.00 93.62 203 ASN A O 1
ATOM 1626 N N . SER A 1 204 ? -31.490 4.589 6.531 1.00 92.75 204 SER A N 1
ATOM 1627 C CA . SER A 1 204 ? -32.253 5.008 7.712 1.00 92.75 204 SER A CA 1
ATOM 1628 C C . SER A 1 204 ? -31.435 5.940 8.607 1.00 92.75 204 SER A C 1
ATOM 1630 O O . SER A 1 204 ? -30.224 6.072 8.449 1.00 92.75 204 SER A O 1
ATOM 1632 N N . TYR A 1 205 ? -32.073 6.537 9.618 1.00 89.75 205 TYR A N 1
ATOM 1633 C CA . TYR A 1 205 ? -31.321 7.137 10.723 1.00 89.75 205 TYR A CA 1
ATOM 1634 C C . TYR A 1 205 ? -30.506 6.074 11.483 1.00 89.75 205 TYR A C 1
ATOM 1636 O O . TYR A 1 205 ? -30.967 4.929 11.583 1.00 89.75 205 TYR A O 1
ATOM 1644 N N . PRO A 1 206 ? -29.336 6.441 12.045 1.00 90.44 206 PRO A N 1
ATOM 1645 C CA . PRO A 1 206 ? -28.586 5.573 12.943 1.00 90.44 206 PRO A CA 1
ATOM 1646 C C . PRO A 1 206 ? -29.409 5.183 14.170 1.00 90.44 206 PRO A C 1
ATOM 1648 O O . PRO A 1 206 ? -30.092 6.015 14.775 1.00 90.44 206 PRO A O 1
ATOM 1651 N N . ILE A 1 207 ? -29.319 3.913 14.543 1.00 90.62 207 ILE A N 1
ATOM 1652 C CA . ILE A 1 207 ? -29.911 3.353 15.751 1.00 90.62 207 ILE A CA 1
ATOM 1653 C C . ILE A 1 207 ? -28.865 2.537 16.507 1.00 90.62 207 ILE A C 1
ATOM 1655 O O . ILE A 1 207 ? -27.960 1.948 15.916 1.00 90.62 207 ILE A O 1
ATOM 1659 N N . TRP A 1 208 ? -29.018 2.469 17.827 1.00 91.69 208 TRP A N 1
ATOM 1660 C CA . TRP A 1 208 ? -28.224 1.563 18.648 1.00 91.69 208 TRP A CA 1
ATOM 1661 C C . TRP A 1 208 ? -28.717 0.134 18.452 1.00 91.69 208 TRP A C 1
ATOM 1663 O O . TRP A 1 208 ? -29.891 -0.168 18.688 1.00 91.69 208 TRP A O 1
ATOM 1673 N N . VAL A 1 209 ? -27.811 -0.744 18.047 1.00 93.00 209 VAL A N 1
ATOM 1674 C CA . VAL A 1 209 ? -28.061 -2.167 17.838 1.00 93.00 209 VAL A CA 1
ATOM 1675 C C . VAL A 1 209 ? -27.181 -3.012 18.746 1.00 93.00 209 VAL A C 1
ATOM 1677 O O . VAL A 1 209 ? -26.215 -2.522 19.329 1.00 93.00 209 VAL A O 1
ATOM 1680 N N . LYS A 1 210 ? -27.548 -4.283 18.889 1.00 93.19 210 LYS A N 1
ATOM 1681 C CA . LYS A 1 210 ? -26.784 -5.291 19.612 1.00 93.19 210 LYS A CA 1
ATOM 1682 C C . LYS A 1 210 ? -26.661 -6.550 18.764 1.00 93.19 210 LYS A C 1
ATOM 1684 O O . LYS A 1 210 ? -27.670 -7.014 18.225 1.00 93.19 210 LYS A O 1
ATOM 1689 N N . ASP A 1 211 ? -25.458 -7.099 18.659 1.00 93.38 211 ASP A N 1
ATOM 1690 C CA . ASP A 1 211 ? -25.215 -8.373 17.974 1.00 93.38 211 ASP A CA 1
ATOM 1691 C C . ASP A 1 211 ? -25.430 -9.598 18.882 1.00 93.38 211 ASP A C 1
ATOM 1693 O O . ASP A 1 211 ? -25.795 -9.479 20.057 1.00 93.38 211 ASP A O 1
ATOM 1697 N N . SER A 1 212 ? -25.243 -10.798 18.323 1.00 92.38 212 SER A N 1
ATOM 1698 C CA . SER A 1 212 ? -25.387 -12.066 19.049 1.00 92.38 212 SER A CA 1
ATOM 1699 C C . SER A 1 212 ? -24.356 -12.269 20.163 1.00 92.38 212 SER A C 1
ATOM 1701 O O . SER A 1 212 ? -24.626 -13.033 21.087 1.00 92.38 212 SER A O 1
ATOM 1703 N N . ASP A 1 213 ? -23.211 -11.582 20.099 1.00 90.19 213 ASP A N 1
ATOM 1704 C CA . ASP A 1 213 ? -22.147 -11.634 21.110 1.00 90.19 213 ASP A CA 1
ATOM 1705 C C . ASP A 1 213 ? -22.360 -10.591 22.224 1.00 90.19 213 ASP A C 1
ATOM 1707 O O . ASP A 1 213 ? -21.622 -10.556 23.210 1.00 90.19 213 ASP A O 1
ATOM 1711 N N . GLY A 1 214 ? -23.382 -9.740 22.084 1.00 87.50 214 GLY A N 1
ATOM 1712 C CA . GLY A 1 214 ? -23.751 -8.711 23.047 1.00 87.50 214 GLY A CA 1
ATOM 1713 C C . GLY A 1 214 ? -23.042 -7.371 22.851 1.00 87.50 214 GLY A C 1
ATOM 1714 O O . GLY A 1 214 ? -23.188 -6.496 23.708 1.00 87.50 214 GLY A O 1
ATOM 1715 N N . ARG A 1 215 ? -22.298 -7.168 21.755 1.00 90.19 215 ARG A N 1
ATOM 1716 C CA . ARG A 1 215 ? -21.681 -5.867 21.455 1.00 90.19 215 ARG A CA 1
ATOM 1717 C C . ARG A 1 215 ? -22.753 -4.876 21.045 1.00 90.19 215 ARG A C 1
ATOM 1719 O O . ARG A 1 215 ? -23.625 -5.210 20.249 1.00 90.19 215 ARG A O 1
ATOM 1726 N N . VAL A 1 216 ? -22.662 -3.662 21.578 1.00 90.94 216 VAL A N 1
ATOM 1727 C CA . VAL A 1 216 ? -23.580 -2.559 21.284 1.00 90.94 216 VAL A CA 1
ATOM 1728 C C . VAL A 1 216 ? -22.858 -1.518 20.438 1.00 90.94 216 VAL A C 1
ATOM 1730 O O . VAL A 1 216 ? -21.785 -1.068 20.830 1.00 90.94 216 VAL A O 1
ATOM 1733 N N . TYR A 1 217 ? -23.449 -1.148 19.305 1.00 91.44 217 TYR A N 1
ATOM 1734 C CA . TYR A 1 217 ? -22.866 -0.239 18.314 1.00 91.44 217 TYR A CA 1
ATOM 1735 C C . TYR A 1 217 ? -23.963 0.526 17.565 1.00 91.44 217 TYR A C 1
ATOM 1737 O O . TYR A 1 217 ? -25.147 0.191 17.665 1.00 91.44 217 TYR A O 1
ATOM 1745 N N . GLU A 1 218 ? -23.586 1.577 16.838 1.00 92.56 218 GLU A N 1
ATOM 1746 C CA . GLU A 1 218 ? -24.512 2.308 15.968 1.00 92.56 218 GLU A CA 1
ATOM 1747 C C . GLU A 1 218 ? -24.528 1.690 14.569 1.00 92.56 218 GLU A C 1
ATOM 1749 O O . GLU A 1 218 ? -23.497 1.580 13.899 1.00 92.56 218 GLU A O 1
ATOM 1754 N N . ALA A 1 219 ? -25.722 1.338 14.104 1.00 93.62 219 ALA A N 1
ATOM 1755 C CA . ALA A 1 219 ? -25.939 0.857 12.752 1.00 93.62 219 ALA A CA 1
ATOM 1756 C C . ALA A 1 219 ? -27.101 1.592 12.088 1.00 93.62 219 ALA A C 1
ATOM 1758 O O . ALA A 1 219 ? -27.968 2.168 12.747 1.00 93.62 219 ALA A O 1
ATOM 1759 N N . LEU A 1 220 ? -27.129 1.551 10.764 1.00 93.12 220 LEU A N 1
ATOM 1760 C CA . LEU A 1 220 ? -28.229 2.056 9.951 1.00 93.12 220 LEU A CA 1
ATOM 1761 C C . LEU A 1 220 ? -28.654 0.993 8.938 1.00 93.12 220 LEU A C 1
ATOM 1763 O O . LEU A 1 220 ? -27.870 0.116 8.581 1.00 93.12 220 LEU A O 1
ATOM 1767 N N . TRP A 1 221 ? -29.904 1.040 8.495 1.00 95.12 221 TRP A N 1
ATOM 1768 C CA . TRP A 1 221 ? -30.378 0.207 7.397 1.00 95.12 221 TRP A CA 1
ATOM 1769 C C . TRP A 1 221 ? -29.984 0.865 6.080 1.00 95.12 221 TRP A C 1
ATOM 1771 O O . TRP A 1 221 ? -30.371 2.008 5.847 1.00 95.12 221 TRP A O 1
ATOM 1781 N N . SER A 1 222 ? -29.241 0.156 5.234 1.00 94.06 222 SER A N 1
ATOM 1782 C CA . SER A 1 222 ? -28.869 0.590 3.886 1.00 94.06 222 SER A CA 1
ATOM 1783 C C . SER A 1 222 ? -29.607 -0.243 2.849 1.00 94.06 222 SER A C 1
ATOM 1785 O O . SER A 1 222 ? -29.653 -1.466 2.966 1.00 94.06 222 SER A O 1
ATOM 1787 N N . ASP A 1 223 ? -30.133 0.405 1.814 1.00 94.00 223 ASP A N 1
ATOM 1788 C CA . ASP A 1 223 ? -30.818 -0.243 0.695 1.00 94.00 223 ASP A CA 1
ATOM 1789 C C . ASP A 1 223 ? -30.506 0.493 -0.615 1.00 94.00 223 ASP A C 1
ATOM 1791 O O . ASP A 1 223 ? -30.677 1.712 -0.713 1.00 94.00 223 ASP A O 1
ATOM 1795 N N . ASN A 1 224 ? -30.025 -0.233 -1.623 1.00 90.69 224 ASN A N 1
ATOM 1796 C CA . ASN A 1 224 ? -29.761 0.303 -2.961 1.00 90.69 224 ASN A CA 1
ATOM 1797 C C . ASN A 1 224 ? -30.747 -0.214 -4.031 1.00 90.69 224 ASN A C 1
ATOM 1799 O O . ASN A 1 224 ? -30.526 0.003 -5.220 1.00 90.69 224 ASN A O 1
ATOM 1803 N N . GLY A 1 225 ? -31.814 -0.910 -3.631 1.00 85.94 225 GLY A N 1
ATOM 1804 C CA . GLY A 1 225 ? -32.812 -1.524 -4.511 1.00 85.94 225 GLY A CA 1
ATOM 1805 C C . GLY A 1 225 ? -32.453 -2.930 -5.006 1.00 85.94 225 GLY A C 1
ATOM 1806 O O . GLY A 1 225 ? -33.348 -3.675 -5.399 1.00 85.94 225 GLY A O 1
ATOM 1807 N N . GLU A 1 226 ? -31.178 -3.324 -4.951 1.00 88.88 226 GLU A N 1
ATOM 1808 C CA . GLU A 1 226 ? -30.712 -4.679 -5.287 1.00 88.88 226 GLU A CA 1
ATOM 1809 C C . GLU A 1 226 ? -30.370 -5.494 -4.037 1.00 88.88 226 GLU A C 1
ATOM 1811 O O . GLU A 1 226 ? -30.617 -6.700 -3.964 1.00 88.88 226 GLU A O 1
ATOM 1816 N N . ARG A 1 227 ? -29.790 -4.827 -3.038 1.00 89.50 227 ARG A N 1
ATOM 1817 C CA . ARG A 1 227 ? -29.360 -5.402 -1.773 1.00 89.50 227 ARG A CA 1
ATOM 1818 C C . ARG A 1 227 ? -29.668 -4.432 -0.643 1.00 89.50 227 ARG A C 1
ATOM 1820 O O . ARG A 1 227 ? -29.399 -3.237 -0.739 1.00 89.50 227 ARG A O 1
ATOM 1827 N N . ALA A 1 228 ? -30.134 -4.998 0.463 1.00 91.62 228 ALA A N 1
ATOM 1828 C CA . ALA A 1 228 ? -30.329 -4.269 1.699 1.00 91.62 228 ALA A CA 1
ATOM 1829 C C . ALA A 1 228 ? -29.638 -4.982 2.866 1.00 91.62 228 ALA A C 1
ATOM 1831 O O . ALA A 1 228 ? -29.576 -6.215 2.896 1.00 91.62 228 ALA A O 1
ATOM 1832 N N . TYR A 1 229 ? -29.067 -4.215 3.790 1.00 93.56 229 TYR A N 1
ATOM 1833 C CA . TYR A 1 229 ? -28.285 -4.734 4.912 1.00 93.56 229 TYR A CA 1
ATOM 1834 C C . TYR A 1 229 ? -28.187 -3.716 6.051 1.00 93.56 229 TYR A C 1
ATOM 1836 O O . TYR A 1 229 ? -28.425 -2.522 5.869 1.00 93.56 229 TYR A O 1
ATOM 1844 N N . TRP A 1 230 ? -27.810 -4.195 7.236 1.00 93.75 230 TRP A N 1
ATOM 1845 C CA . TRP A 1 230 ? -27.418 -3.324 8.338 1.00 93.75 230 TRP A CA 1
ATOM 1846 C C . TRP A 1 230 ? -25.962 -2.912 8.168 1.00 93.75 230 TRP A C 1
ATOM 1848 O O . TRP A 1 230 ? -25.072 -3.753 8.079 1.00 93.75 230 TRP A O 1
ATOM 1858 N N . TRP A 1 231 ? -25.723 -1.610 8.102 1.00 92.06 231 TRP A N 1
ATOM 1859 C CA . TRP A 1 231 ? -24.391 -1.044 8.023 1.00 92.06 231 TRP A CA 1
ATOM 1860 C C . TRP A 1 231 ? -23.932 -0.590 9.401 1.00 92.06 231 TRP A C 1
ATOM 1862 O O . TRP A 1 231 ? -24.497 0.341 9.978 1.00 92.06 231 TRP A O 1
ATOM 1872 N N . ASP A 1 232 ? -22.883 -1.233 9.898 1.00 92.44 232 ASP A N 1
ATOM 1873 C CA . ASP A 1 232 ? -22.123 -0.761 11.046 1.00 92.44 232 ASP A CA 1
ATOM 1874 C C . ASP A 1 232 ? -21.289 0.461 10.639 1.00 92.44 232 ASP A C 1
ATOM 1876 O O . ASP A 1 232 ? -20.393 0.382 9.796 1.00 92.44 232 ASP A O 1
ATOM 1880 N N . ILE A 1 233 ? -21.579 1.608 11.250 1.00 87.62 233 ILE A N 1
ATOM 1881 C CA . ILE A 1 233 ? -20.961 2.891 10.891 1.00 87.62 233 ILE A CA 1
ATOM 1882 C C . ILE A 1 233 ? -19.457 2.908 11.213 1.00 87.62 233 ILE A C 1
ATOM 1884 O O . ILE A 1 233 ? -18.703 3.673 10.601 1.00 87.62 233 ILE A O 1
ATOM 1888 N N . LYS A 1 234 ? -19.009 2.096 12.176 1.00 88.62 234 LYS A N 1
ATOM 1889 C CA . LYS A 1 234 ? -17.627 2.059 12.672 1.00 88.62 234 LYS A CA 1
ATOM 1890 C C . LYS A 1 234 ? -16.911 0.735 12.392 1.00 88.62 234 LYS A C 1
ATOM 1892 O O . LYS A 1 234 ? -15.693 0.690 12.558 1.00 88.62 234 LYS A O 1
ATOM 1897 N N . GLY A 1 235 ? -17.619 -0.288 11.914 1.00 87.38 235 GLY A N 1
ATOM 1898 C CA . GLY A 1 235 ? -17.072 -1.622 11.652 1.00 87.38 235 GLY A CA 1
ATOM 1899 C C . GLY A 1 235 ? -16.669 -2.357 12.935 1.00 87.38 235 GLY A C 1
ATOM 1900 O O . GLY A 1 235 ? -15.629 -3.010 12.978 1.00 87.38 235 GLY A O 1
ATOM 1901 N N . GLU A 1 236 ? -17.453 -2.194 13.996 1.00 81.81 236 GLU A N 1
ATOM 1902 C CA . GLU A 1 236 ? -17.242 -2.750 15.333 1.00 81.81 236 GLU A CA 1
ATOM 1903 C C . GLU A 1 236 ? -17.702 -4.216 15.458 1.00 81.81 236 GLU A C 1
ATOM 1905 O O . GLU A 1 236 ? -17.133 -4.968 16.261 1.00 81.81 236 GLU A O 1
ATOM 1910 N N . SER A 1 237 ? -18.684 -4.655 14.661 1.00 85.75 237 SER A N 1
ATOM 1911 C CA . SER A 1 237 ? -19.184 -6.034 14.653 1.00 85.75 237 SER A CA 1
ATOM 1912 C C . SER A 1 237 ? -18.976 -6.760 13.313 1.00 85.75 237 SER A C 1
ATOM 1914 O O . SER A 1 237 ? -19.246 -6.204 12.248 1.00 85.75 237 SER A O 1
ATOM 1916 N N . PRO A 1 238 ? -18.515 -8.029 13.337 1.00 87.50 238 PRO A N 1
ATOM 1917 C CA . PRO A 1 238 ? -18.382 -8.863 12.145 1.00 87.50 238 PRO A CA 1
ATOM 1918 C C . PRO A 1 238 ? -19.681 -9.590 11.755 1.00 87.50 238 PRO A C 1
ATOM 1920 O O . PRO A 1 238 ? -19.669 -10.354 10.790 1.00 87.50 238 PRO A O 1
ATOM 1923 N N . VAL A 1 239 ? -20.767 -9.427 12.515 1.00 90.00 239 VAL A N 1
ATOM 1924 C CA . VAL A 1 239 ? -22.046 -10.118 12.301 1.00 90.00 239 VAL A CA 1
ATOM 1925 C C . VAL A 1 239 ? -23.207 -9.127 12.262 1.00 90.00 239 VAL A C 1
ATOM 1927 O O . VAL A 1 239 ? -23.099 -7.995 12.732 1.00 90.00 239 VAL A O 1
ATOM 1930 N N . ASP A 1 240 ? -24.334 -9.566 11.703 1.00 92.19 240 ASP A N 1
ATOM 1931 C CA . ASP A 1 240 ? -25.544 -8.751 11.678 1.00 92.19 240 ASP A CA 1
ATOM 1932 C C . ASP A 1 240 ? -26.110 -8.539 13.095 1.00 92.19 240 ASP A C 1
ATOM 1934 O O . ASP A 1 240 ? -26.058 -9.442 13.942 1.00 92.19 240 ASP A O 1
ATOM 1938 N N . PRO A 1 241 ? -26.712 -7.367 13.358 1.00 94.81 241 PRO A N 1
ATOM 1939 C CA . PRO A 1 241 ? -27.369 -7.112 14.628 1.00 94.81 241 PRO A CA 1
ATOM 1940 C C . PRO A 1 241 ? -28.584 -8.023 14.818 1.00 94.81 241 PRO A C 1
ATOM 1942 O O . PRO A 1 241 ? -29.314 -8.315 13.872 1.00 94.81 241 PRO A O 1
ATOM 1945 N N . VAL A 1 242 ? -28.848 -8.422 16.064 1.00 95.62 242 VAL A N 1
ATOM 1946 C CA . VAL A 1 242 ? -29.992 -9.275 16.439 1.00 95.62 242 VAL A CA 1
ATOM 1947 C C . VAL A 1 242 ? -31.065 -8.517 17.221 1.00 95.62 242 VAL A C 1
ATOM 1949 O O . VAL A 1 242 ? -32.231 -8.918 17.228 1.00 95.62 242 VAL A O 1
ATOM 1952 N N . ALA A 1 243 ? -30.704 -7.392 17.841 1.00 94.12 243 ALA A N 1
ATOM 1953 C CA . ALA A 1 243 ? -31.622 -6.531 18.575 1.00 94.12 243 ALA A CA 1
ATOM 1954 C C . ALA A 1 243 ? -31.303 -5.046 18.364 1.00 94.12 243 ALA A C 1
ATOM 1956 O O . ALA A 1 243 ? -30.188 -4.687 17.994 1.00 94.12 243 ALA A O 1
ATOM 1957 N N . PHE A 1 244 ? -32.272 -4.178 18.640 1.00 92.75 244 PHE A N 1
ATOM 1958 C CA . PHE A 1 244 ? -32.089 -2.727 18.628 1.00 92.75 244 PHE A CA 1
ATOM 1959 C C . PHE A 1 244 ? -32.711 -2.067 19.857 1.00 92.75 244 PHE A C 1
ATOM 1961 O O . PHE A 1 244 ? -33.623 -2.619 20.482 1.00 92.75 244 PHE A O 1
ATOM 1968 N N . MET A 1 245 ? -32.206 -0.886 20.203 1.00 89.00 245 MET A N 1
ATOM 1969 C CA . MET A 1 245 ? -32.767 -0.036 21.243 1.00 89.00 245 MET A CA 1
ATOM 1970 C C . MET A 1 245 ? -33.739 0.956 20.591 1.00 89.00 245 MET A C 1
ATOM 1972 O O . MET A 1 245 ? -33.308 1.806 19.805 1.00 89.00 245 MET A O 1
ATOM 1976 N N . PRO A 1 246 ? -35.046 0.895 20.894 1.00 81.06 246 PRO A N 1
ATOM 1977 C CA . PRO A 1 246 ? -36.007 1.848 20.359 1.00 81.06 246 PRO A CA 1
ATOM 1978 C C . PRO A 1 246 ? -35.690 3.264 20.841 1.00 81.06 246 PRO A C 1
ATOM 1980 O O . PRO A 1 246 ? -35.457 3.490 22.030 1.00 81.06 246 PRO A O 1
ATOM 1983 N N . HIS A 1 247 ? -35.740 4.241 19.935 1.00 66.00 247 HIS A N 1
ATOM 1984 C CA . HIS A 1 247 ? -35.667 5.648 20.324 1.00 66.00 247 HIS A CA 1
ATOM 1985 C C . HIS A 1 247 ? -36.818 5.972 21.304 1.00 66.00 247 HIS A C 1
ATOM 1987 O O . HIS A 1 247 ? -37.930 5.486 21.091 1.00 66.00 247 HIS A O 1
ATOM 1993 N N . PRO A 1 248 ? -36.638 6.812 22.344 1.00 54.53 248 PRO A N 1
ATOM 1994 C CA . PRO A 1 248 ? -37.678 7.102 23.347 1.00 54.53 248 PRO A CA 1
ATOM 1995 C C . PRO A 1 248 ? -38.999 7.677 22.794 1.00 54.53 248 PRO A C 1
ATOM 1997 O O . PRO A 1 248 ? -40.004 7.689 23.504 1.00 54.53 248 PRO A O 1
ATOM 2000 N N . LEU A 1 249 ? -39.022 8.120 21.531 1.00 48.19 249 LEU A N 1
ATOM 2001 C CA . LEU A 1 249 ? -40.229 8.562 20.815 1.00 48.19 249 LEU A CA 1
ATOM 2002 C C . LEU A 1 249 ? -40.978 7.423 20.095 1.00 48.19 249 LEU A C 1
ATOM 2004 O O . LEU A 1 249 ? -42.129 7.603 19.715 1.00 48.1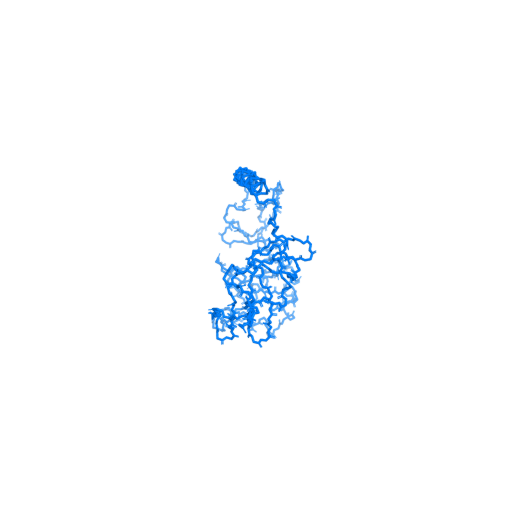9 249 LEU A O 1
ATOM 2008 N N . ALA A 1 250 ? -40.377 6.239 19.960 1.00 50.06 250 ALA A N 1
ATOM 2009 C CA . ALA A 1 250 ? -41.023 5.022 19.477 1.00 50.06 250 ALA A CA 1
ATOM 2010 C C . ALA A 1 250 ? -41.785 4.339 20.626 1.00 50.06 250 ALA A C 1
ATOM 2012 O O . ALA A 1 250 ? -41.536 3.185 20.976 1.00 50.06 250 ALA A O 1
ATOM 2013 N N . ARG A 1 251 ? -42.688 5.073 21.286 1.00 42.38 251 ARG A N 1
ATOM 2014 C CA . ARG A 1 251 ? -43.606 4.455 22.246 1.00 42.38 251 ARG A CA 1
ATOM 2015 C C . ARG A 1 251 ? -44.586 3.596 21.425 1.00 42.38 251 ARG A C 1
ATOM 2017 O O . ARG A 1 251 ? -45.177 4.136 20.490 1.00 42.38 251 ARG A O 1
ATOM 2024 N N . PRO A 1 252 ? -44.759 2.291 21.709 1.00 46.50 252 PRO A N 1
ATOM 2025 C CA . PRO A 1 252 ? -45.813 1.524 21.054 1.00 46.50 252 PRO A CA 1
ATOM 2026 C C . PRO A 1 252 ? -47.169 2.189 21.344 1.00 46.50 252 PRO A C 1
ATOM 2028 O O . PRO A 1 252 ? -47.317 2.797 22.414 1.00 46.50 252 PRO A O 1
ATOM 2031 N N . PRO A 1 253 ? -48.148 2.110 20.423 1.00 41.56 253 PRO A N 1
ATOM 2032 C CA . PRO A 1 253 ? -49.495 2.579 20.713 1.00 41.56 253 PRO A CA 1
ATOM 2033 C C . PRO A 1 253 ? -49.969 1.880 21.989 1.00 41.56 253 PRO A C 1
ATOM 2035 O O . PRO A 1 253 ? -49.864 0.657 22.108 1.00 41.56 253 PRO A O 1
ATOM 2038 N N . GLN A 1 254 ? -50.410 2.658 22.982 1.00 41.72 254 GLN A N 1
ATOM 2039 C CA . GLN A 1 254 ? -51.074 2.063 24.136 1.00 41.72 254 GLN A CA 1
ATOM 2040 C C . GLN A 1 254 ? -52.319 1.333 23.619 1.00 41.72 254 GLN A C 1
ATOM 2042 O O . GLN A 1 254 ? -53.013 1.893 22.770 1.00 41.72 254 GLN A O 1
ATOM 2047 N N . PRO A 1 255 ? -52.604 0.104 24.079 1.00 46.03 255 PRO A N 1
ATOM 2048 C CA . PRO A 1 255 ? -53.893 -0.503 23.798 1.00 46.03 255 PRO A CA 1
ATOM 2049 C C . PRO A 1 255 ? -54.973 0.428 24.352 1.00 46.03 255 PRO A C 1
ATOM 2051 O O . PRO A 1 255 ? -54.897 0.825 25.516 1.00 46.03 255 PRO A O 1
ATOM 2054 N N . ASP A 1 256 ? -55.923 0.811 23.498 1.00 48.41 256 ASP A N 1
ATOM 2055 C CA . ASP A 1 256 ? -57.047 1.665 23.869 1.00 48.41 256 ASP A CA 1
ATOM 2056 C C . ASP A 1 256 ? -57.733 1.088 25.110 1.00 48.41 256 ASP A C 1
ATOM 2058 O O . ASP A 1 256 ? -58.266 -0.023 25.086 1.00 48.41 256 ASP A O 1
ATOM 2062 N N . THR A 1 257 ? -57.705 1.835 26.212 1.00 36.59 257 THR A N 1
ATOM 2063 C CA . THR A 1 257 ? -58.523 1.524 27.381 1.00 36.59 257 THR A CA 1
ATOM 2064 C C . THR A 1 257 ? -59.978 1.796 26.992 1.00 36.59 257 THR A C 1
ATOM 2066 O O . THR A 1 257 ? -60.300 2.951 26.698 1.00 36.59 257 THR A O 1
ATOM 2069 N N . PRO A 1 258 ? -60.875 0.793 26.966 1.00 45.34 258 PRO A N 1
ATOM 2070 C CA . PRO A 1 258 ? -62.284 1.052 26.712 1.00 45.34 258 PRO A CA 1
ATOM 2071 C C . PRO A 1 258 ? -62.858 1.841 27.891 1.00 45.34 258 PRO A C 1
ATOM 2073 O O . PRO A 1 258 ? -62.591 1.501 29.047 1.00 45.34 258 PRO A O 1
ATOM 2076 N N . ALA A 1 259 ? -63.615 2.894 27.581 1.00 44.19 259 ALA A N 1
ATOM 2077 C CA . ALA A 1 259 ? -64.466 3.595 28.539 1.00 44.19 259 ALA A CA 1
ATOM 2078 C C . ALA A 1 259 ? -65.686 2.747 28.927 1.00 44.19 259 ALA A C 1
ATOM 2080 O O . ALA A 1 259 ? -66.173 1.986 28.056 1.00 44.19 259 ALA A O 1
#

Foldseek 3Di:
DQQVLLCVVLVQPFQWFQDPQAIAGHHPVDRRCWHAHLQLATPHAHPDCDDSRVSSNVVSVVCSVVSNVSSPDADDAPFWQWKWFDDQQDIDIFTFNDDDPQTATSNGHGHHPQGMDSDSVSRNVSNVVVVVVVVVVVVVVVVVVVVVVVVVVVVVVVVVVVVVVCCVVCVPDDPVVQKDFPVPDDQDFPDWDDPDDQWIKTKDPWFWFAAPVGDIATWIWIDGPVDIAIDGPVPPDPDGTGITGDDPVPDPPDDDDDD